Protein AF-A0AAV0XZD3-F1 (afdb_monomer)

Organism: NCBI:txid13131

Radius of gyration: 31.17 Å; Cα contacts (8 Å, |Δi|>4): 255; chains: 1; bounding box: 62×49×81 Å

pLDDT: mean 83.12, std 8.99, range [52.31, 92.94]

Nearest PDB structures (foldseek):
  7w65-assembly1_D  TM=3.879E-01  e=2.772E+00  Vibrio cholerae
  7b1h-assembly2_E  TM=2.465E-01  e=2.044E+00  Homo sapiens
  6nt5-assembly1_B  TM=2.637E-01  e=9.384E+00  Homo sapiens
  7b1j-assembly1_B  TM=2.144E-01  e=9.384E+00  Homo sapiens

Foldseek 3Di:
DVVVCVVPVVDHAAAPVNQVVLQVLQVVLVVDPDDHDPVNVVSVQFWDWDADPHDIWIWGDDDPPAPATATRDHPVCLLVVLVVLCVVVVNDDLVSSCVVNVRYYPDDSVSNVVSSVPDPVNCLFPPWDFDFDLVETEPDTDTPVVDDDDPDDPDDPVSTDHPDYDHPQVVCCVPPVGPPDDEFQDPDAPPDCVTVCVVVVHAHDCRRDVDDDYPRD

Secondary structure (DSSP, 8-state):
-HHHHHS-TT-PPPPHHHHHHHHHHHHHHHH--SPPPHHHHHHHHHEEEEEETTEEEEEEPPPTT-----BPPPHHHHHHHHHHHHHHTTS--HHHHHHHHTTTB---HHHHHHHHTT-HHHHTT--EEPPEETTEEESS-EEGGG----SS----GGGS--S-EE-HHHHHHHHH-TTS------SS---STTSHHHHTT----TTT-SSS--S--

Mean predicted aligned error: 16.19 Å

Structure (mmCIF, N/CA/C/O backbone):
data_AF-A0AAV0XZD3-F1
#
_entry.id   AF-A0AAV0XZD3-F1
#
loop_
_atom_site.group_PDB
_atom_site.id
_atom_site.type_symbol
_atom_site.label_atom_id
_atom_site.label_alt_id
_atom_site.label_comp_id
_atom_site.label_asym_id
_atom_site.label_entity_id
_atom_site.label_seq_id
_atom_site.pdbx_PDB_ins_code
_atom_site.Cartn_x
_atom_site.Cartn_y
_atom_site.Cartn_z
_atom_site.occupancy
_atom_site.B_iso_or_equiv
_atom_site.auth_seq_id
_atom_site.auth_comp_id
_atom_site.auth_asym_id
_atom_site.auth_atom_id
_atom_site.pdbx_PDB_model_num
ATOM 1 N N . MET A 1 1 ? 4.950 -10.401 9.185 1.00 59.09 1 MET A N 1
ATOM 2 C CA . MET A 1 1 ? 4.703 -9.017 9.671 1.00 59.09 1 MET A CA 1
ATOM 3 C C . MET A 1 1 ? 5.351 -8.754 11.025 1.00 59.09 1 MET A C 1
ATOM 5 O O . MET A 1 1 ? 5.498 -7.599 11.414 1.00 59.09 1 MET A O 1
ATOM 9 N N . ASP A 1 2 ? 5.803 -9.810 11.696 1.00 58.97 2 ASP A N 1
ATOM 10 C CA . ASP A 1 2 ? 6.302 -9.804 13.071 1.00 58.97 2 ASP A CA 1
ATOM 11 C C . ASP A 1 2 ? 7.544 -8.927 13.251 1.00 58.97 2 ASP A C 1
ATOM 13 O O . ASP A 1 2 ? 7.636 -8.205 14.238 1.00 58.97 2 ASP A O 1
ATOM 17 N N . ARG A 1 3 ? 8.440 -8.874 12.249 1.00 60.03 3 ARG A N 1
ATOM 18 C CA . ARG A 1 3 ? 9.642 -8.014 12.271 1.00 60.03 3 ARG A CA 1
ATOM 19 C C . ARG A 1 3 ? 9.330 -6.540 12.565 1.00 60.03 3 ARG A C 1
ATOM 21 O O . ARG A 1 3 ? 10.017 -5.932 13.371 1.00 60.03 3 ARG A O 1
ATOM 28 N N . TYR A 1 4 ? 8.259 -5.975 11.998 1.00 61.22 4 TYR A N 1
ATOM 29 C CA . TYR A 1 4 ? 7.905 -4.568 12.238 1.00 61.22 4 TYR A CA 1
ATOM 30 C C . TYR A 1 4 ? 7.527 -4.282 13.701 1.00 61.22 4 TYR A C 1
ATOM 32 O O . TYR A 1 4 ? 7.851 -3.223 14.241 1.00 61.22 4 TYR A O 1
ATOM 40 N N . TYR A 1 5 ? 6.821 -5.214 14.339 1.00 61.69 5 TYR A N 1
ATOM 41 C CA . TYR A 1 5 ? 6.325 -5.046 15.703 1.00 61.69 5 TYR A CA 1
ATOM 42 C C . TYR A 1 5 ? 7.359 -5.431 16.769 1.00 61.69 5 TYR A C 1
ATOM 44 O O . TYR A 1 5 ? 7.248 -4.967 17.905 1.00 61.69 5 TYR A O 1
ATOM 52 N N . LEU A 1 6 ? 8.381 -6.209 16.396 1.00 59.44 6 LEU A N 1
ATOM 53 C CA . LEU A 1 6 ? 9.548 -6.506 17.231 1.00 59.44 6 LEU A CA 1
ATOM 54 C C . LEU A 1 6 ? 10.464 -5.279 17.392 1.00 59.44 6 LEU A C 1
ATOM 56 O O . LEU A 1 6 ? 10.920 -5.004 18.499 1.00 59.44 6 LEU A O 1
ATOM 60 N N . ASP A 1 7 ? 10.633 -4.471 16.340 1.00 56.75 7 ASP A N 1
ATOM 61 C CA . ASP A 1 7 ? 11.542 -3.311 16.345 1.00 56.75 7 ASP A CA 1
ATOM 62 C C . ASP A 1 7 ? 10.981 -2.061 17.065 1.00 56.75 7 ASP A C 1
ATOM 64 O O . ASP A 1 7 ? 11.687 -1.065 17.244 1.00 56.75 7 ASP A O 1
ATOM 68 N N . LYS A 1 8 ? 9.700 -2.058 17.479 1.00 58.19 8 LYS A N 1
ATOM 69 C CA . LYS A 1 8 ? 9.049 -0.915 18.163 1.00 58.19 8 LYS A CA 1
ATOM 70 C C . LYS A 1 8 ? 8.196 -1.355 19.364 1.00 58.19 8 LYS A C 1
ATOM 72 O O . LYS A 1 8 ? 6.967 -1.411 19.246 1.00 58.19 8 LYS A O 1
ATOM 77 N N . PRO A 1 9 ? 8.789 -1.548 20.559 1.00 52.31 9 PRO A N 1
ATOM 78 C CA . PRO A 1 9 ? 8.099 -2.125 21.722 1.00 52.31 9 PRO A CA 1
ATOM 79 C C . PRO A 1 9 ? 6.885 -1.315 22.219 1.00 52.31 9 PRO A C 1
ATOM 81 O O . PRO A 1 9 ? 5.984 -1.873 22.843 1.00 52.31 9 PRO A O 1
ATOM 84 N N . GLY A 1 10 ? 6.810 -0.015 21.903 1.00 56.72 10 GLY A N 1
ATOM 85 C CA . GLY A 1 10 ? 5.699 0.868 22.286 1.00 56.72 10 GLY A CA 1
ATOM 86 C C . GLY A 1 10 ? 4.476 0.860 21.355 1.00 56.72 10 GLY A C 1
ATOM 87 O O . GLY A 1 10 ? 3.471 1.493 21.677 1.00 56.72 10 GLY A O 1
ATOM 88 N N . LYS A 1 11 ? 4.528 0.185 20.197 1.00 60.38 11 LYS A N 1
ATOM 89 C CA . LYS A 1 11 ? 3.430 0.156 19.209 1.00 60.38 11 LYS A CA 1
ATOM 90 C C . LYS A 1 11 ? 3.076 -1.279 18.829 1.00 60.38 11 LYS A C 1
ATOM 92 O O . LYS A 1 11 ? 3.113 -1.633 17.657 1.00 60.38 11 LYS A O 1
ATOM 97 N N . LYS A 1 12 ? 2.743 -2.101 19.826 1.00 66.88 12 LYS A N 1
ATOM 98 C CA . LYS A 1 12 ? 2.244 -3.463 19.592 1.00 66.88 12 LYS A CA 1
ATOM 99 C C . LYS A 1 12 ? 0.928 -3.420 18.796 1.00 66.88 12 LYS A C 1
ATOM 101 O O . LYS A 1 12 ? 0.122 -2.514 19.036 1.00 66.88 12 LYS A O 1
ATOM 106 N N . PRO A 1 13 ? 0.703 -4.364 17.867 1.00 74.12 13 PRO A N 1
ATOM 107 C CA . PRO A 1 13 ? -0.563 -4.452 17.162 1.00 74.12 13 PRO A CA 1
ATOM 108 C C . PRO A 1 13 ? -1.679 -4.813 18.142 1.00 74.12 13 PRO A C 1
ATOM 110 O O . PRO A 1 13 ? -1.437 -5.358 19.223 1.00 74.12 13 PRO A O 1
ATOM 113 N N . TYR A 1 14 ? -2.912 -4.497 17.766 1.00 82.38 14 TYR A N 1
ATOM 114 C CA . TYR A 1 14 ? -4.072 -4.928 18.530 1.00 82.38 14 TYR A CA 1
ATOM 115 C C . TYR A 1 14 ? -4.350 -6.397 18.205 1.00 82.38 14 TYR A C 1
ATOM 117 O O . TYR A 1 14 ? -4.591 -6.735 17.051 1.00 82.38 14 TYR A O 1
ATOM 125 N N . MET A 1 15 ? -4.287 -7.266 19.211 1.00 86.81 15 MET A N 1
ATOM 126 C CA . MET A 1 15 ? -4.796 -8.641 19.108 1.00 86.81 15 MET A CA 1
ATOM 127 C C . MET A 1 15 ? -6.324 -8.620 19.147 1.00 86.81 15 MET A C 1
ATOM 129 O O . MET A 1 15 ? -6.885 -7.672 19.709 1.00 86.81 15 MET A O 1
ATOM 133 N N . ALA A 1 16 ? -6.990 -9.634 18.588 1.00 87.00 16 ALA A N 1
ATOM 134 C CA . ALA A 1 16 ? -8.454 -9.701 18.573 1.00 87.00 16 ALA A CA 1
ATOM 135 C C . ALA A 1 16 ? -9.045 -9.576 19.992 1.00 87.00 16 ALA A C 1
ATOM 137 O O . ALA A 1 16 ? -9.834 -8.667 20.250 1.00 87.00 16 ALA A O 1
ATOM 138 N N . GLU A 1 17 ? -8.522 -10.351 20.944 1.00 87.50 17 GLU A N 1
ATOM 139 C CA . GLU A 1 17 ? -8.914 -10.312 22.363 1.00 87.50 17 GLU A CA 1
ATOM 140 C C . GLU A 1 17 ? -8.799 -8.907 22.978 1.00 87.50 17 GLU A C 1
ATOM 142 O O . GLU A 1 17 ? -9.650 -8.454 23.742 1.00 87.50 17 GLU A O 1
ATOM 147 N N . LYS A 1 18 ? -7.746 -8.165 22.613 1.00 88.19 18 LYS A N 1
ATOM 148 C CA . LYS A 1 18 ? -7.523 -6.803 23.111 1.00 88.19 18 LYS A CA 1
ATOM 149 C C . LYS A 1 18 ? -8.493 -5.799 22.493 1.00 88.19 18 LYS A C 1
ATOM 151 O O . LYS A 1 18 ? -8.814 -4.794 23.122 1.00 88.19 18 LYS A O 1
ATOM 156 N N . ILE A 1 19 ? -8.923 -6.017 21.253 1.00 88.88 19 ILE A N 1
ATOM 157 C CA . ILE A 1 19 ? -9.967 -5.193 20.636 1.00 88.88 19 ILE A CA 1
ATOM 158 C C . ILE A 1 19 ? -11.288 -5.430 21.367 1.00 88.88 19 ILE A C 1
ATOM 160 O O . ILE A 1 19 ? -11.949 -4.463 21.743 1.00 88.88 19 ILE A O 1
ATOM 164 N N . GLU A 1 20 ? -11.633 -6.689 21.621 1.00 89.75 20 GLU A N 1
ATOM 165 C CA . GLU A 1 20 ? -12.849 -7.067 22.343 1.00 89.75 20 GLU A CA 1
ATOM 166 C C . GLU A 1 20 ? -12.868 -6.507 23.765 1.00 89.75 20 GLU A C 1
ATOM 168 O O . GLU A 1 20 ? -13.857 -5.887 24.161 1.00 89.75 20 GLU A O 1
ATOM 173 N N . SER A 1 21 ? -11.753 -6.606 24.496 1.00 89.75 21 SER A N 1
ATOM 174 C CA . SER A 1 21 ? -11.650 -6.046 25.847 1.00 89.75 21 SER A CA 1
ATOM 175 C C . SER A 1 21 ? -11.899 -4.534 25.852 1.00 89.75 21 SER A C 1
ATOM 177 O O . SER A 1 21 ? -12.629 -4.025 26.698 1.00 89.75 21 SER A O 1
ATOM 179 N N . ILE A 1 22 ? -11.353 -3.805 24.872 1.00 88.81 22 ILE A N 1
ATOM 180 C CA . ILE A 1 22 ? -11.573 -2.359 24.738 1.00 88.81 22 ILE A CA 1
ATOM 181 C C . ILE A 1 22 ? -13.038 -2.059 24.390 1.00 88.81 22 ILE A C 1
ATOM 183 O O . ILE A 1 22 ? -13.594 -1.087 24.899 1.00 88.81 22 ILE A O 1
ATOM 187 N N . ILE A 1 23 ? -13.684 -2.869 23.546 1.00 90.75 23 ILE A N 1
ATOM 188 C CA . ILE A 1 23 ? -15.109 -2.707 23.217 1.00 90.75 23 ILE A CA 1
ATOM 189 C C . ILE A 1 23 ? -15.973 -2.880 24.474 1.00 90.75 23 ILE A C 1
ATOM 191 O O . ILE A 1 23 ? -16.908 -2.100 24.679 1.00 90.75 23 ILE A O 1
ATOM 195 N N . VAL A 1 24 ? -15.665 -3.868 25.317 1.00 90.75 24 VAL A N 1
ATOM 196 C CA . VAL A 1 24 ? -16.346 -4.077 26.605 1.00 90.75 24 VAL A CA 1
ATOM 197 C C . VAL A 1 24 ? -16.122 -2.874 27.524 1.00 90.75 24 VAL A C 1
ATOM 199 O O . VAL A 1 24 ? -17.107 -2.270 27.948 1.00 90.75 24 VAL A O 1
ATOM 202 N N . GLU A 1 25 ? -14.868 -2.441 27.713 1.00 90.56 25 GLU A N 1
ATOM 203 C CA . GLU A 1 25 ? -14.519 -1.253 28.515 1.00 90.56 25 GLU A CA 1
ATOM 204 C C . GLU A 1 25 ? -15.291 0.000 28.049 1.00 90.56 25 GLU A C 1
ATOM 206 O O . GLU A 1 25 ? -15.788 0.769 28.871 1.00 90.56 25 GLU A O 1
ATOM 211 N N . ILE A 1 26 ? -15.446 0.211 26.734 1.00 90.44 26 ILE A N 1
ATOM 212 C CA . ILE A 1 26 ? -16.218 1.344 26.193 1.00 90.44 26 ILE A CA 1
ATOM 213 C C . ILE A 1 26 ? -17.704 1.228 26.540 1.00 90.44 26 ILE A C 1
ATOM 215 O O . ILE A 1 26 ? -18.316 2.225 26.928 1.00 90.44 26 ILE A O 1
ATOM 219 N N . ASN A 1 27 ? -18.301 0.047 26.379 1.00 89.88 27 ASN A N 1
ATOM 220 C CA . ASN A 1 27 ? -19.725 -0.154 26.655 1.00 89.88 27 ASN A CA 1
ATOM 221 C C . ASN A 1 27 ? -20.035 -0.001 28.152 1.00 89.88 27 ASN A C 1
ATOM 223 O O . ASN A 1 27 ? -21.029 0.636 28.509 1.00 89.88 27 ASN A O 1
ATOM 227 N N . GLU A 1 28 ? -19.158 -0.502 29.022 1.00 89.19 28 GLU A N 1
ATOM 228 C CA . GLU A 1 28 ? -19.236 -0.290 30.469 1.00 89.19 28 GLU A CA 1
ATOM 229 C C . GLU A 1 28 ? -19.101 1.198 30.812 1.00 89.19 28 GLU A C 1
ATOM 231 O O . GLU A 1 28 ? -19.978 1.766 31.460 1.00 89.19 28 GLU A O 1
ATOM 236 N N . ALA A 1 29 ? -18.075 1.877 30.289 1.00 87.88 29 ALA A N 1
ATOM 237 C CA . ALA A 1 29 ? -17.840 3.302 30.531 1.00 87.88 29 ALA A CA 1
ATOM 238 C C . ALA A 1 29 ? -18.963 4.219 30.005 1.00 87.88 29 ALA A C 1
ATOM 240 O O . ALA A 1 29 ? -19.148 5.332 30.517 1.00 87.88 29 ALA A O 1
ATOM 241 N N . LYS A 1 30 ? -19.706 3.780 28.981 1.00 87.31 30 LYS A N 1
ATOM 242 C CA . LYS A 1 30 ? -20.930 4.443 28.502 1.00 87.31 30 LYS A CA 1
ATOM 243 C C . LYS A 1 30 ? -22.131 4.191 29.423 1.00 87.31 30 LYS A C 1
ATOM 245 O O . LYS A 1 30 ? -22.981 5.068 29.528 1.00 87.31 30 LYS A O 1
ATOM 250 N N . SER A 1 31 ? -22.182 3.039 30.092 1.00 85.38 31 SER A N 1
ATOM 251 C CA . SER A 1 31 ? -23.292 2.625 30.965 1.00 85.38 31 SER A CA 1
ATOM 252 C C . SER A 1 31 ? -23.147 3.110 32.415 1.00 85.38 31 SER A C 1
ATOM 254 O O . SER A 1 31 ? -24.142 3.211 33.135 1.00 85.38 31 SER A O 1
ATOM 256 N N . THR A 1 32 ? -21.929 3.432 32.861 1.00 84.81 32 THR A N 1
ATOM 257 C CA . THR A 1 32 ? -21.654 3.906 34.226 1.00 84.81 32 THR A CA 1
ATOM 258 C C . THR A 1 32 ? -22.338 5.246 34.513 1.00 84.81 32 THR A C 1
ATOM 260 O O . THR A 1 32 ? -21.992 6.271 33.926 1.00 84.81 32 THR A O 1
ATOM 263 N N . LYS A 1 33 ? -23.270 5.242 35.477 1.00 74.88 33 LYS A N 1
ATOM 264 C CA . LYS A 1 33 ? -23.966 6.441 35.989 1.00 74.88 33 LYS A CA 1
ATOM 265 C C . LYS A 1 33 ? -23.196 7.185 37.097 1.00 74.88 33 LYS A C 1
ATOM 267 O O . LYS A 1 33 ? -23.581 8.288 37.462 1.00 74.88 33 LYS A O 1
ATOM 272 N N . GLY A 1 34 ? -22.136 6.578 37.640 1.00 75.12 34 GLY A N 1
ATOM 273 C CA . GLY A 1 34 ? -21.277 7.148 38.687 1.00 75.12 34 GLY A CA 1
ATOM 274 C C . GLY A 1 34 ? -19.989 7.795 38.161 1.00 75.12 34 GLY A C 1
ATOM 275 O O . GLY A 1 34 ? -19.825 8.021 36.961 1.00 75.12 34 GLY A O 1
ATOM 276 N N . ALA A 1 35 ? -19.043 8.073 39.064 1.00 79.69 35 ALA A N 1
ATOM 277 C CA . ALA A 1 35 ? -17.738 8.623 38.701 1.00 79.69 35 ALA A CA 1
ATOM 278 C C . ALA A 1 35 ? -16.945 7.640 37.819 1.00 79.69 35 ALA A C 1
ATOM 280 O O . ALA A 1 35 ? -16.693 6.497 38.201 1.00 79.69 35 ALA A O 1
ATOM 281 N N . LYS A 1 36 ? -16.542 8.097 36.631 1.00 84.38 36 LYS A N 1
ATOM 282 C CA . LYS A 1 36 ? -15.760 7.301 35.676 1.00 84.38 36 LYS A CA 1
ATOM 283 C C . LYS A 1 36 ? -14.310 7.157 36.130 1.00 84.38 36 LYS A C 1
ATOM 285 O O . LYS A 1 36 ? -13.742 8.078 36.725 1.00 84.38 36 LYS A O 1
ATOM 290 N N . LYS A 1 37 ? -13.674 6.029 35.802 1.00 85.81 37 LYS A N 1
ATOM 291 C CA . LYS A 1 37 ? -12.245 5.822 36.071 1.00 85.81 37 LYS A CA 1
ATOM 292 C C . LYS A 1 37 ? -11.419 6.739 35.168 1.00 85.81 37 LYS A C 1
ATOM 294 O O . LYS A 1 37 ? -11.812 7.054 34.047 1.00 85.81 37 LYS A O 1
ATOM 299 N N . ARG A 1 38 ? -10.207 7.106 35.601 1.00 85.00 38 ARG A N 1
ATOM 300 C CA . ARG A 1 38 ? -9.271 7.928 34.800 1.00 85.00 38 ARG A CA 1
ATOM 301 C C . ARG A 1 38 ? -9.048 7.365 33.384 1.00 85.00 38 ARG A C 1
ATOM 303 O O . ARG A 1 38 ? -8.943 8.124 32.426 1.00 85.00 38 ARG A O 1
ATOM 310 N N . ARG A 1 39 ? -8.986 6.034 33.255 1.00 86.00 39 ARG A N 1
ATOM 311 C CA . ARG A 1 39 ? -8.808 5.316 31.981 1.00 86.00 39 ARG A CA 1
ATOM 312 C C . ARG A 1 39 ? -10.013 5.458 31.046 1.00 86.00 39 ARG A C 1
ATOM 314 O O . ARG A 1 39 ? -9.816 5.600 29.842 1.00 86.00 39 ARG A O 1
ATOM 321 N N . ASP A 1 40 ? -11.222 5.499 31.593 1.00 87.06 40 ASP A N 1
ATOM 322 C CA . ASP A 1 40 ? -12.463 5.603 30.822 1.00 87.06 40 ASP A CA 1
ATOM 323 C C . ASP A 1 40 ? -12.507 6.919 30.042 1.00 87.06 40 ASP A C 1
ATOM 325 O O . ASP A 1 40 ? -12.868 6.933 28.867 1.00 87.06 40 ASP A O 1
ATOM 329 N N . TYR A 1 41 ? -12.049 8.019 30.652 1.00 86.06 41 TYR A N 1
ATOM 330 C CA . TYR A 1 41 ? -11.931 9.310 29.968 1.00 86.06 41 TYR A CA 1
ATOM 331 C C . TYR A 1 41 ? -11.008 9.232 28.747 1.00 86.06 41 TYR A C 1
ATOM 333 O O . TYR A 1 41 ? -11.375 9.699 27.670 1.00 86.06 41 TYR A O 1
ATOM 341 N N . TYR A 1 42 ? -9.840 8.593 28.882 1.00 88.19 42 TYR A N 1
ATOM 342 C CA . TYR A 1 42 ? -8.901 8.420 27.768 1.00 88.19 42 TYR A CA 1
ATOM 343 C C . TYR A 1 42 ? -9.506 7.587 26.631 1.00 88.19 42 TYR A C 1
ATOM 345 O O . TYR A 1 42 ? -9.405 7.958 25.458 1.00 88.19 42 TYR A O 1
ATOM 353 N N . ILE A 1 43 ? -10.141 6.463 26.967 1.00 88.38 43 ILE A N 1
ATOM 354 C CA . ILE A 1 43 ? -10.701 5.540 25.976 1.00 88.38 43 ILE A CA 1
ATOM 355 C C . ILE A 1 43 ? -11.881 6.188 25.241 1.00 88.38 43 ILE A C 1
ATOM 357 O O . ILE A 1 43 ? -11.891 6.175 24.011 1.00 88.38 43 ILE A O 1
ATOM 361 N N . LEU A 1 44 ? -12.809 6.828 25.962 1.00 87.31 44 LEU A N 1
ATOM 362 C CA . LEU A 1 44 ? -13.974 7.518 25.386 1.00 87.31 44 LEU A CA 1
ATOM 363 C C . LEU A 1 44 ? -13.608 8.759 24.559 1.00 87.31 44 LEU A C 1
ATOM 365 O O . LEU A 1 44 ? -14.407 9.220 23.736 1.00 87.31 44 LEU A O 1
ATOM 369 N N . GLN A 1 45 ? -12.430 9.342 24.787 1.00 87.62 45 GLN A N 1
ATOM 370 C CA . GLN A 1 45 ? -11.909 10.430 23.963 1.00 87.62 45 GLN A CA 1
ATOM 371 C C . GLN A 1 45 ? -11.290 9.907 22.660 1.00 87.62 45 GLN A C 1
ATOM 373 O O . GLN A 1 45 ? -11.380 10.576 21.630 1.00 87.62 45 GLN A O 1
ATOM 378 N N . LYS A 1 46 ? -10.657 8.728 22.688 1.00 87.69 46 LYS A N 1
ATOM 379 C CA . LYS A 1 46 ? -9.839 8.217 21.578 1.00 87.69 46 LYS A CA 1
ATOM 380 C C . LYS A 1 46 ? -10.570 7.250 20.643 1.00 87.69 46 LYS A C 1
ATOM 382 O O . LYS A 1 46 ? -10.271 7.234 19.443 1.00 87.69 46 LYS A O 1
ATOM 387 N N . TYR A 1 47 ? -11.482 6.442 21.169 1.00 91.81 47 TYR A N 1
ATOM 388 C CA . TYR A 1 47 ? -12.156 5.378 20.428 1.00 91.81 47 TYR A CA 1
ATOM 389 C C . TYR A 1 47 ? -13.671 5.479 20.540 1.00 91.81 47 TYR A C 1
ATOM 391 O O . TYR A 1 47 ? -14.209 6.146 21.424 1.00 91.81 47 TYR A O 1
ATOM 399 N N . ASP A 1 48 ? -14.339 4.774 19.638 1.00 90.62 48 ASP A N 1
ATOM 400 C CA . ASP A 1 48 ? -15.768 4.522 19.680 1.00 90.62 48 ASP A CA 1
ATOM 401 C C . ASP A 1 48 ? -16.062 3.101 19.175 1.00 90.62 48 ASP A C 1
ATOM 403 O O . ASP A 1 48 ? -15.188 2.430 18.615 1.00 90.62 48 ASP A O 1
ATOM 407 N N . VAL A 1 49 ? -17.287 2.633 19.392 1.00 91.38 49 VAL A N 1
ATOM 408 C CA . VAL A 1 49 ? -17.753 1.315 18.948 1.00 91.38 49 VAL A CA 1
ATOM 409 C C . VAL A 1 49 ? -18.840 1.512 17.907 1.00 91.38 49 VAL A C 1
ATOM 411 O O . VAL A 1 49 ? -19.867 2.128 18.188 1.00 91.38 49 VAL A O 1
ATOM 414 N N . LEU A 1 50 ? -18.620 0.954 16.719 1.00 90.69 50 LEU A N 1
ATOM 415 C CA . LEU A 1 50 ? -19.613 0.894 15.656 1.00 90.69 50 LEU A CA 1
ATOM 416 C C . LEU A 1 50 ? -20.217 -0.508 15.615 1.00 90.69 50 LEU A C 1
ATOM 418 O O . LEU A 1 50 ? -19.489 -1.494 15.533 1.00 90.69 50 LEU A O 1
ATOM 422 N N . THR A 1 51 ? -21.542 -0.594 15.643 1.00 89.12 51 THR A N 1
ATOM 423 C CA . THR A 1 51 ? -22.256 -1.864 15.471 1.00 89.12 51 THR A CA 1
ATOM 424 C C . THR A 1 51 ? -22.823 -1.895 14.061 1.00 89.12 51 THR A C 1
ATOM 426 O O . THR A 1 51 ? -23.578 -0.998 13.690 1.00 89.12 51 THR A O 1
ATOM 429 N N . VAL A 1 52 ? -22.427 -2.889 13.267 1.00 87.50 52 VAL A N 1
ATOM 430 C CA . VAL A 1 52 ? -22.966 -3.111 11.919 1.00 87.50 52 VAL A CA 1
ATOM 431 C C . VAL A 1 52 ? -23.564 -4.507 11.885 1.00 87.50 52 VAL A C 1
ATOM 433 O O . VAL A 1 52 ? -22.859 -5.486 12.134 1.00 87.50 52 VAL A O 1
ATOM 436 N N . ALA A 1 53 ? -24.866 -4.576 11.596 1.00 84.12 53 ALA A N 1
ATOM 437 C CA . ALA A 1 53 ? -25.697 -5.751 11.842 1.00 84.12 53 ALA A CA 1
ATOM 438 C C . ALA A 1 53 ? -25.572 -6.200 13.311 1.00 84.12 53 ALA A C 1
ATOM 440 O O . ALA A 1 53 ? -26.075 -5.517 14.198 1.00 84.12 53 ALA A O 1
ATOM 441 N N . GLU A 1 54 ? -24.834 -7.276 13.574 1.00 86.12 54 GLU A N 1
ATOM 442 C CA . GLU A 1 54 ? -24.626 -7.842 14.915 1.00 86.12 54 GLU A CA 1
ATOM 443 C C . GLU A 1 54 ? -23.153 -7.826 15.346 1.00 86.12 54 GLU A C 1
ATOM 445 O O . GLU A 1 54 ? -22.816 -8.172 16.480 1.00 86.12 54 GLU A O 1
ATOM 450 N N . LYS A 1 55 ? -22.249 -7.392 14.458 1.00 86.69 55 LYS A N 1
ATOM 451 C CA . LYS A 1 55 ? -20.812 -7.374 14.730 1.00 86.69 55 LYS A CA 1
ATOM 452 C C . LYS A 1 55 ? -20.379 -5.994 15.214 1.00 86.69 55 LYS A C 1
ATOM 454 O O . LYS A 1 55 ? -20.687 -4.965 14.606 1.00 86.69 55 LYS A O 1
ATOM 459 N N . LYS A 1 56 ? -19.645 -5.978 16.328 1.00 90.12 56 LYS A N 1
ATOM 460 C CA . LYS A 1 56 ? -19.077 -4.764 16.923 1.00 90.12 56 LYS A CA 1
ATOM 461 C C . LYS A 1 56 ? -17.671 -4.532 16.386 1.00 90.12 56 LYS A C 1
ATOM 463 O O . LYS A 1 56 ? -16.843 -5.439 16.376 1.00 90.12 56 LYS A O 1
ATOM 468 N N . TYR A 1 57 ? -17.398 -3.299 15.987 1.00 90.50 57 TYR A N 1
ATOM 469 C CA . TYR A 1 57 ? -16.108 -2.863 15.478 1.00 90.50 57 TYR A CA 1
ATOM 470 C C . TYR A 1 57 ? -15.574 -1.710 16.316 1.00 90.50 57 TYR A C 1
ATOM 472 O O . TYR A 1 57 ? -16.290 -0.750 16.605 1.00 90.50 57 TYR A O 1
ATOM 480 N N . LEU A 1 58 ? -14.292 -1.781 16.665 1.00 92.06 58 LEU A N 1
ATOM 481 C CA . LEU A 1 58 ? -13.592 -0.683 17.313 1.00 92.06 58 LEU A CA 1
ATOM 482 C C . LEU A 1 58 ? -13.113 0.316 16.255 1.00 92.06 58 LEU A C 1
ATOM 484 O O . LEU A 1 58 ? -12.401 -0.046 15.313 1.00 92.06 58 LEU A O 1
ATOM 488 N N . ILE A 1 59 ? -13.484 1.580 16.424 1.00 92.06 59 ILE A N 1
ATOM 489 C CA . ILE A 1 59 ? -13.117 2.667 15.517 1.00 92.06 59 ILE A CA 1
ATOM 490 C C . ILE A 1 59 ? -12.427 3.793 16.287 1.00 92.06 59 ILE A C 1
ATOM 492 O O . ILE A 1 59 ? -12.596 3.944 17.500 1.00 92.06 59 ILE A O 1
ATOM 496 N N . HIS A 1 60 ? -11.643 4.616 15.594 1.00 88.25 60 HIS A N 1
ATOM 497 C CA . HIS A 1 60 ? -11.247 5.900 16.168 1.00 88.25 60 HIS A CA 1
ATOM 498 C C . HIS A 1 60 ? -12.450 6.837 16.239 1.00 88.25 60 HIS A C 1
ATOM 500 O O . HIS A 1 60 ? -13.261 6.885 15.313 1.00 88.25 60 HIS A O 1
ATOM 506 N N . LYS A 1 61 ? -12.538 7.607 17.327 1.00 86.31 61 LYS A N 1
ATOM 507 C CA . LYS A 1 61 ? -13.596 8.604 17.480 1.00 86.31 61 LYS A CA 1
ATOM 508 C C . LYS A 1 61 ? -13.516 9.618 16.336 1.00 86.31 61 LYS A C 1
ATOM 510 O O . LYS A 1 61 ? -12.430 10.127 16.038 1.00 86.31 61 LYS A O 1
ATOM 515 N N . LYS A 1 62 ? -14.654 9.886 15.690 1.00 80.19 62 LYS A N 1
ATOM 516 C CA . LYS A 1 62 ? -14.748 10.858 14.594 1.00 80.19 62 LYS A CA 1
ATOM 517 C C . LYS A 1 62 ? -14.287 12.235 15.079 1.00 80.19 62 LYS A C 1
ATOM 519 O O . LYS A 1 62 ? -14.644 12.660 16.177 1.00 80.19 62 LYS A O 1
ATOM 524 N N . LYS A 1 63 ? -13.490 12.913 14.256 1.00 74.75 63 LYS A N 1
ATOM 525 C CA . LYS A 1 63 ? -13.251 14.357 14.371 1.00 74.75 63 LYS A CA 1
ATOM 526 C C . LYS A 1 63 ? -14.188 15.035 13.379 1.00 74.75 63 LYS A C 1
ATOM 528 O O . LYS A 1 63 ? -14.369 14.484 12.298 1.00 74.75 63 LYS A O 1
ATOM 533 N N . GLU A 1 64 ? -14.759 16.180 13.741 1.00 64.19 64 GLU A N 1
ATOM 534 C CA . GLU A 1 64 ? -15.784 16.878 12.943 1.00 64.19 64 GLU A CA 1
ATOM 535 C C . GLU A 1 64 ? -15.358 17.119 11.482 1.00 64.19 64 GLU A C 1
ATOM 537 O O . GLU A 1 64 ? -16.192 17.054 10.590 1.00 64.19 64 GLU A O 1
ATOM 542 N N . ASP A 1 65 ? -14.055 17.250 11.217 1.00 67.56 65 ASP A N 1
ATOM 543 C CA . ASP A 1 65 ? -13.508 17.505 9.876 1.00 67.56 65 ASP A CA 1
ATOM 544 C C . ASP A 1 65 ? -13.341 16.268 8.970 1.00 67.56 65 ASP A C 1
ATOM 546 O O . ASP A 1 65 ? -12.885 16.398 7.832 1.00 67.56 65 ASP A O 1
ATOM 550 N N . LYS A 1 66 ? -13.597 15.044 9.455 1.00 68.94 66 LYS A N 1
ATOM 551 C CA . LYS A 1 66 ? -13.369 13.812 8.675 1.00 68.94 66 LYS A CA 1
ATOM 552 C C . LYS A 1 66 ? -14.603 12.924 8.638 1.00 68.94 66 LYS A C 1
ATOM 554 O O . LYS A 1 66 ? -14.975 12.327 9.646 1.00 68.94 66 LYS A O 1
ATOM 559 N N . GLU A 1 67 ? -15.159 12.762 7.441 1.00 74.25 67 GLU A N 1
ATOM 560 C CA . GLU A 1 67 ? -16.265 11.834 7.175 1.00 74.25 67 GLU A CA 1
ATOM 561 C C . GLU A 1 67 ? -15.830 10.357 7.267 1.00 74.25 67 GLU A C 1
ATOM 563 O O . GLU A 1 67 ? -16.624 9.494 7.648 1.00 74.25 67 GLU A O 1
ATOM 568 N N . ASP A 1 68 ? -14.554 10.073 6.982 1.00 80.44 68 ASP A N 1
ATOM 569 C CA . ASP A 1 68 ? -13.994 8.720 6.923 1.00 80.44 68 ASP A CA 1
ATOM 570 C C . ASP A 1 68 ? -13.973 8.013 8.294 1.00 80.44 68 ASP A C 1
ATOM 572 O O . ASP A 1 68 ? -13.390 8.490 9.277 1.00 80.44 68 ASP A O 1
ATOM 576 N N . ILE A 1 69 ? -14.563 6.813 8.348 1.00 84.69 69 ILE A N 1
ATOM 577 C CA . ILE A 1 69 ? -14.555 5.946 9.533 1.00 84.69 69 ILE A CA 1
ATOM 578 C C . ILE A 1 69 ? -13.290 5.087 9.528 1.00 84.69 69 ILE A C 1
ATOM 580 O O . ILE A 1 69 ? -13.115 4.206 8.688 1.00 84.69 69 ILE A O 1
ATOM 584 N N . MET A 1 70 ? -12.437 5.305 10.528 1.00 87.38 70 MET A N 1
ATOM 585 C CA . MET A 1 70 ? -11.172 4.589 10.681 1.00 87.38 70 MET A CA 1
ATOM 586 C C . MET A 1 70 ? -11.330 3.368 11.590 1.00 87.38 70 MET A C 1
ATOM 588 O O . MET A 1 70 ? -11.266 3.484 12.818 1.00 87.38 70 MET A O 1
ATOM 592 N N . TYR A 1 71 ? -11.488 2.196 10.978 1.00 90.12 71 TYR A N 1
ATOM 593 C CA . TYR A 1 71 ? -11.553 0.901 11.650 1.00 90.12 71 TYR A CA 1
ATOM 594 C C . TYR A 1 71 ? -10.180 0.466 12.174 1.00 90.12 71 TYR A C 1
ATOM 596 O O . TYR A 1 71 ? -9.156 0.582 11.487 1.00 90.12 71 TYR A O 1
ATOM 604 N N . ILE A 1 72 ? -10.162 -0.068 13.395 1.00 88.88 72 ILE A N 1
ATOM 605 C CA . ILE A 1 72 ? -8.994 -0.737 13.968 1.00 88.88 72 ILE A CA 1
ATOM 606 C C . ILE A 1 72 ? -9.055 -2.207 13.565 1.00 88.88 72 ILE A C 1
ATOM 608 O O . ILE A 1 72 ? -10.070 -2.870 13.755 1.00 88.88 72 ILE A O 1
ATOM 612 N N . VAL A 1 73 ? -7.966 -2.695 12.976 1.00 88.44 73 VAL A N 1
ATOM 613 C CA . VAL A 1 73 ? -7.851 -4.070 12.481 1.00 88.44 73 VAL A CA 1
ATOM 614 C C . VAL A 1 73 ? -7.033 -4.882 13.478 1.00 88.44 73 VAL A C 1
ATOM 616 O O . VAL A 1 73 ? -6.025 -4.383 13.993 1.00 88.44 73 VAL A O 1
ATOM 619 N N . SER A 1 74 ? -7.477 -6.108 13.755 1.00 90.19 74 SER A N 1
ATOM 620 C CA . SER A 1 74 ? -6.714 -7.076 14.542 1.00 90.19 74 SER A CA 1
ATOM 621 C C . SER A 1 74 ? -5.452 -7.493 13.786 1.00 90.19 74 SER A C 1
ATOM 623 O O . SER A 1 74 ? -5.368 -7.370 12.564 1.00 90.19 74 SER A O 1
ATOM 625 N N . TYR A 1 75 ? -4.444 -7.982 14.503 1.00 85.94 75 TYR A N 1
ATOM 626 C CA . TYR A 1 75 ? -3.243 -8.520 13.868 1.00 85.94 75 TYR A CA 1
ATOM 627 C C . TYR A 1 75 ? -3.555 -9.718 12.964 1.00 85.94 75 TYR A C 1
ATOM 629 O O . TYR A 1 75 ? -3.013 -9.812 11.866 1.00 85.94 75 TYR A O 1
ATOM 637 N N . GLU A 1 76 ? -4.463 -10.582 13.416 1.00 87.25 76 GLU A N 1
ATOM 638 C CA . GLU A 1 76 ? -4.902 -11.794 12.719 1.00 87.25 76 GLU A CA 1
ATOM 639 C C . GLU A 1 76 ? -5.554 -11.462 11.370 1.00 87.25 76 GLU A C 1
ATOM 641 O O . GLU A 1 76 ? -5.149 -11.997 10.340 1.00 87.25 76 GLU A O 1
ATOM 646 N N . ASP A 1 77 ? -6.463 -10.482 11.336 1.00 88.25 77 ASP A N 1
ATOM 647 C CA . ASP A 1 77 ? -7.165 -10.101 10.103 1.00 88.25 77 ASP A CA 1
ATOM 648 C C . ASP A 1 77 ? -6.332 -9.175 9.200 1.00 88.25 77 ASP A C 1
ATOM 650 O O . ASP A 1 77 ? -6.689 -8.922 8.042 1.00 88.25 77 ASP A O 1
ATOM 654 N N . LEU A 1 78 ? -5.232 -8.607 9.712 1.00 89.19 78 LEU A N 1
ATOM 655 C CA . LEU A 1 78 ? -4.465 -7.570 9.017 1.00 89.19 78 LEU A CA 1
ATOM 656 C C . LEU A 1 78 ? -3.959 -8.052 7.655 1.00 89.19 78 LEU A C 1
ATOM 658 O O . LEU A 1 78 ? -4.040 -7.315 6.667 1.00 89.19 78 LEU A O 1
ATOM 662 N N . PHE A 1 79 ? -3.445 -9.280 7.601 1.00 89.00 79 PHE A N 1
ATOM 663 C CA . PHE A 1 79 ? -2.905 -9.847 6.372 1.00 89.00 79 PHE A CA 1
ATOM 664 C C . PHE A 1 79 ? -3.996 -10.049 5.318 1.00 89.00 79 PHE A C 1
ATOM 666 O O . PHE A 1 79 ? -3.824 -9.624 4.175 1.00 89.00 79 PHE A O 1
ATOM 673 N N . GLU A 1 80 ? -5.134 -10.630 5.699 1.00 90.44 80 GLU A N 1
ATOM 674 C CA . GLU A 1 80 ? -6.249 -10.881 4.783 1.00 90.44 80 GLU A CA 1
ATOM 675 C C . GLU A 1 80 ? -6.805 -9.582 4.202 1.00 90.44 80 GLU A C 1
ATOM 677 O O . GLU A 1 80 ? -7.021 -9.481 2.990 1.00 90.44 80 GLU A O 1
ATOM 682 N N . LYS A 1 81 ? -6.966 -8.546 5.038 1.00 91.00 81 LYS A N 1
ATOM 683 C CA . LYS A 1 81 ? -7.393 -7.222 4.567 1.00 91.00 81 LYS A CA 1
ATOM 684 C C . LYS A 1 81 ? -6.395 -6.653 3.567 1.00 91.00 81 LYS A C 1
ATOM 686 O O . LYS A 1 81 ? -6.793 -6.233 2.484 1.00 91.00 81 LYS A O 1
ATOM 691 N N . LEU A 1 82 ? -5.103 -6.651 3.884 1.00 91.31 82 LEU A N 1
ATOM 692 C CA . LEU A 1 82 ? -4.097 -6.119 2.964 1.00 91.31 82 LEU A CA 1
ATOM 693 C C . LEU A 1 82 ? -4.034 -6.918 1.659 1.00 91.31 82 LEU A C 1
ATOM 695 O O . LEU A 1 82 ? -4.000 -6.308 0.592 1.00 91.31 82 LEU A O 1
ATOM 699 N N . SER A 1 83 ? -4.113 -8.245 1.730 1.00 91.25 83 SER A N 1
ATOM 700 C CA . SER A 1 83 ? -4.143 -9.137 0.569 1.00 91.25 83 SER A CA 1
ATOM 701 C C . SER A 1 83 ? -5.332 -8.857 -0.348 1.00 91.25 83 SER A C 1
ATOM 703 O O . SER A 1 83 ? -5.145 -8.579 -1.536 1.00 91.25 83 SER A O 1
ATOM 705 N N . ALA A 1 84 ? -6.548 -8.810 0.201 1.00 91.25 84 ALA A N 1
ATOM 706 C CA . ALA A 1 84 ? -7.758 -8.554 -0.573 1.00 91.25 84 ALA A CA 1
ATOM 707 C C . ALA A 1 84 ? -7.692 -7.209 -1.318 1.00 91.25 84 ALA A C 1
ATOM 709 O O . ALA A 1 84 ? -7.997 -7.129 -2.509 1.00 9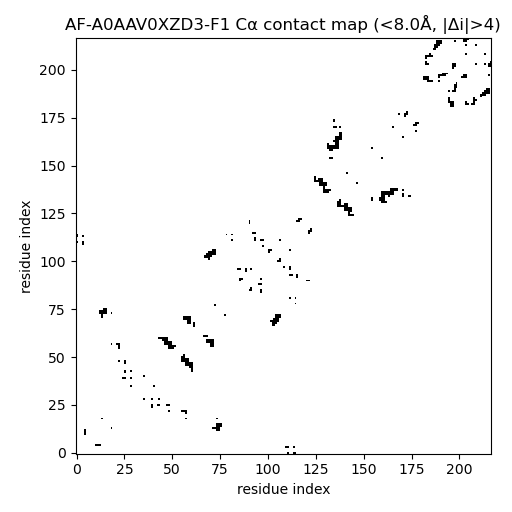1.25 84 ALA A O 1
ATOM 710 N N . TYR A 1 85 ? -7.237 -6.148 -0.644 1.00 91.06 85 TYR A N 1
ATOM 711 C CA . TYR A 1 85 ? -7.063 -4.830 -1.264 1.00 91.06 85 TYR A CA 1
ATOM 712 C C . TYR A 1 85 ? -5.941 -4.813 -2.303 1.00 91.06 85 TYR A C 1
ATOM 714 O O . TYR A 1 85 ? -6.076 -4.185 -3.358 1.00 91.06 85 TYR A O 1
ATOM 722 N N . HIS A 1 86 ? -4.841 -5.503 -2.024 1.00 91.25 86 HIS A N 1
ATOM 723 C CA . HIS A 1 86 ? -3.709 -5.588 -2.930 1.00 91.25 86 HIS A CA 1
ATOM 724 C C . HIS A 1 86 ? -4.078 -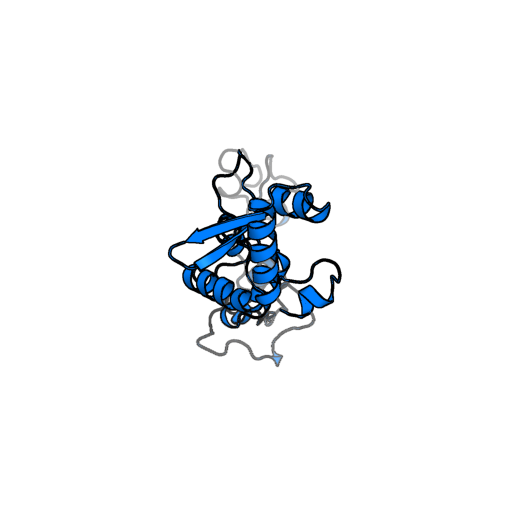6.280 -4.243 1.00 91.25 86 HIS A C 1
ATOM 726 O O . HIS A 1 86 ? -3.778 -5.750 -5.313 1.00 91.25 86 HIS A O 1
ATOM 732 N N . ILE A 1 87 ? -4.795 -7.404 -4.167 1.00 88.19 87 ILE A N 1
ATOM 733 C CA . ILE A 1 87 ? -5.290 -8.139 -5.337 1.00 88.19 87 ILE A CA 1
ATOM 734 C C . ILE A 1 87 ? -6.325 -7.294 -6.083 1.00 88.19 87 ILE A C 1
ATOM 736 O O . ILE A 1 87 ? -6.191 -7.076 -7.286 1.00 88.19 87 ILE A O 1
ATOM 740 N N . ARG A 1 88 ? -7.305 -6.726 -5.368 1.00 89.19 88 ARG A N 1
ATOM 741 C CA . ARG A 1 88 ? -8.368 -5.904 -5.969 1.00 89.19 88 ARG A CA 1
ATOM 742 C C . ARG A 1 88 ? -7.846 -4.679 -6.719 1.00 89.19 88 ARG A C 1
ATOM 744 O O . ARG A 1 88 ? -8.448 -4.258 -7.697 1.00 89.19 88 ARG A O 1
ATOM 751 N N . THR A 1 89 ? -6.736 -4.095 -6.271 1.00 86.00 89 THR A N 1
ATOM 752 C CA . THR A 1 89 ? -6.104 -2.942 -6.938 1.00 86.00 89 THR A CA 1
ATOM 753 C C . THR A 1 89 ? -5.107 -3.335 -8.035 1.00 86.00 89 THR A C 1
ATOM 755 O O . THR A 1 89 ? -4.417 -2.458 -8.562 1.00 86.00 89 THR A O 1
ATOM 758 N N . GLY A 1 90 ? -5.018 -4.623 -8.384 1.00 85.81 90 GLY A N 1
ATOM 759 C CA . GLY A 1 90 ? -4.106 -5.126 -9.409 1.00 85.81 90 GLY A CA 1
ATOM 760 C C . GLY A 1 90 ? -2.646 -5.040 -8.973 1.00 85.81 90 GLY A C 1
ATOM 761 O O . GLY A 1 90 ? -1.825 -4.450 -9.672 1.00 85.81 90 GLY A O 1
ATOM 762 N N . HIS A 1 91 ? -2.330 -5.573 -7.790 1.00 86.69 91 HIS A N 1
ATOM 763 C CA . HIS A 1 91 ? -1.009 -5.469 -7.168 1.00 86.69 91 HIS A CA 1
ATOM 764 C C . HIS A 1 91 ? -0.558 -4.013 -6.960 1.00 86.69 91 HIS A C 1
ATOM 766 O O . HIS A 1 91 ? 0.577 -3.628 -7.260 1.00 86.69 91 HIS A O 1
ATOM 772 N N . GLY A 1 92 ? -1.461 -3.178 -6.433 1.00 84.00 92 GLY A N 1
ATOM 773 C CA . GLY A 1 92 ? -1.181 -1.774 -6.157 1.00 84.00 92 GLY A CA 1
ATOM 774 C C . GLY A 1 92 ? 0.041 -1.595 -5.249 1.00 84.00 92 GLY A C 1
ATOM 775 O O . GLY A 1 92 ? 0.138 -2.209 -4.188 1.00 84.00 92 GLY A O 1
ATOM 776 N N . GLY A 1 93 ? 0.975 -0.733 -5.664 1.00 86.50 93 GLY A N 1
ATOM 777 C CA . GLY A 1 93 ? 2.136 -0.362 -4.852 1.00 86.50 93 GLY A CA 1
ATOM 778 C C . GLY A 1 93 ? 1.758 0.489 -3.634 1.00 86.50 93 GLY A C 1
ATOM 779 O O . GLY A 1 93 ? 0.601 0.870 -3.449 1.00 86.50 93 GLY A O 1
ATOM 780 N N . MET A 1 94 ? 2.752 0.854 -2.820 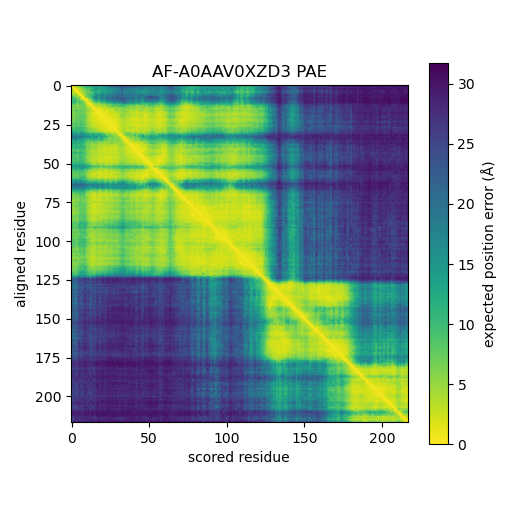1.00 87.81 94 MET A N 1
ATOM 781 C CA . MET A 1 94 ? 2.536 1.511 -1.522 1.00 87.81 94 MET A CA 1
ATOM 782 C C . MET A 1 94 ? 1.677 2.787 -1.596 1.00 87.81 94 MET A C 1
ATOM 784 O O . MET A 1 94 ? 0.779 2.984 -0.779 1.00 87.81 94 MET A O 1
ATOM 788 N N . GLY A 1 95 ? 1.894 3.640 -2.601 1.00 87.81 95 GLY A N 1
ATOM 789 C CA . GLY A 1 95 ? 1.079 4.845 -2.793 1.00 87.81 95 GLY A CA 1
ATOM 790 C C . GLY A 1 95 ? -0.410 4.533 -2.995 1.00 87.81 95 GLY A C 1
ATOM 791 O O . GLY A 1 95 ? -1.255 5.122 -2.322 1.00 87.81 95 GLY A O 1
ATOM 792 N N . LYS A 1 96 ? -0.721 3.552 -3.856 1.00 89.62 96 LYS A N 1
ATOM 793 C CA . LYS A 1 96 ? -2.098 3.112 -4.143 1.00 89.62 96 LYS A CA 1
ATOM 794 C C . LYS A 1 96 ? -2.733 2.447 -2.924 1.00 89.62 96 LYS A C 1
ATOM 796 O O . LYS A 1 96 ? -3.830 2.828 -2.529 1.00 89.62 96 LYS A O 1
ATOM 801 N N . MET A 1 97 ? -2.015 1.515 -2.294 1.00 91.38 97 MET A N 1
ATOM 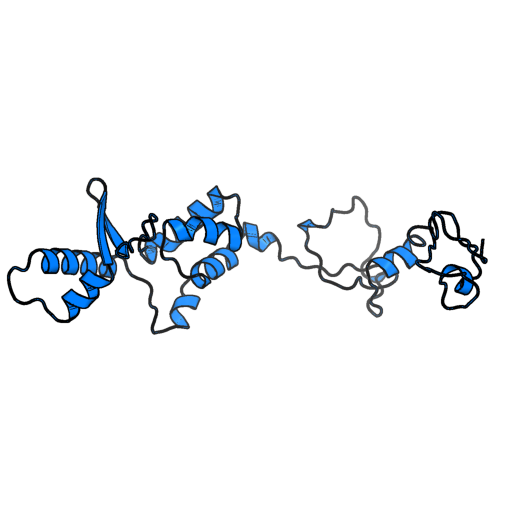802 C CA . MET A 1 97 ? -2.479 0.836 -1.081 1.00 91.38 97 MET A CA 1
ATOM 803 C C . MET A 1 97 ? -2.815 1.842 0.017 1.00 91.38 97 MET A C 1
ATOM 805 O O . MET A 1 97 ? -3.889 1.773 0.607 1.00 91.38 97 MET A O 1
ATOM 809 N N . ARG A 1 98 ? -1.949 2.835 0.247 1.00 90.88 98 ARG A N 1
ATOM 810 C CA . ARG A 1 98 ? -2.181 3.861 1.266 1.00 90.88 98 ARG A CA 1
ATOM 811 C C . ARG A 1 98 ? -3.388 4.733 0.959 1.00 90.88 98 ARG A C 1
ATOM 813 O O . ARG A 1 98 ? -4.171 4.965 1.867 1.00 90.88 98 ARG A O 1
ATOM 820 N N . ALA A 1 99 ? -3.530 5.201 -0.281 1.00 88.88 99 ALA A N 1
ATOM 821 C CA . ALA A 1 99 ? -4.624 6.089 -0.672 1.00 88.88 99 ALA A CA 1
ATOM 822 C C . ALA A 1 99 ? -6.008 5.458 -0.451 1.00 88.88 99 ALA A C 1
ATOM 824 O O . ALA A 1 99 ? -6.964 6.161 -0.131 1.00 88.88 99 ALA A O 1
ATOM 825 N N . VAL A 1 100 ? -6.104 4.136 -0.610 1.00 88.25 100 VAL A N 1
ATOM 826 C CA . VAL A 1 100 ? -7.347 3.392 -0.400 1.00 88.25 100 VAL A CA 1
ATOM 827 C C . VAL A 1 100 ? -7.514 3.008 1.072 1.00 88.25 100 VAL A C 1
ATOM 829 O O . VAL A 1 100 ? -8.551 3.284 1.669 1.00 88.25 100 VAL A O 1
ATOM 832 N N . LEU A 1 101 ? -6.490 2.408 1.685 1.00 89.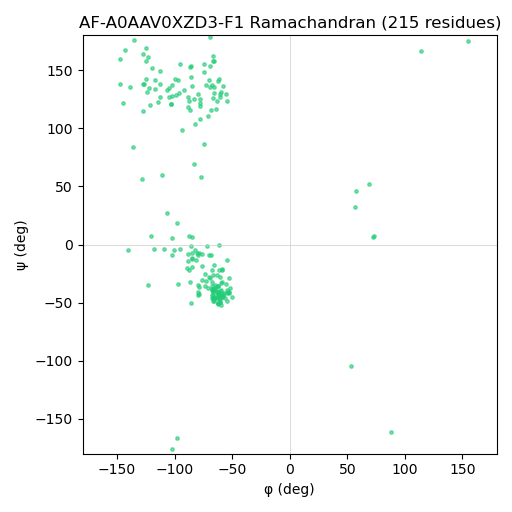88 101 LEU A N 1
ATOM 833 C CA . LEU A 1 101 ? -6.585 1.904 3.057 1.00 89.88 101 LEU A CA 1
ATOM 834 C C . LEU A 1 101 ? -6.733 3.023 4.085 1.00 89.88 101 LEU A C 1
ATOM 836 O O . LEU A 1 101 ? -7.423 2.819 5.075 1.00 89.88 101 LEU A O 1
ATOM 840 N N . SER A 1 102 ? -6.149 4.205 3.864 1.00 86.31 102 SER A N 1
ATOM 841 C CA . SER A 1 102 ? -6.217 5.304 4.835 1.00 86.31 102 SER A CA 1
ATOM 842 C C . SER A 1 102 ? -7.607 5.910 5.009 1.00 86.31 102 SER A C 1
ATOM 844 O O . SER A 1 102 ? -7.760 6.743 5.892 1.00 86.31 102 SER A O 1
ATOM 846 N N . LYS A 1 103 ? -8.577 5.545 4.162 1.00 86.81 103 LYS A N 1
ATOM 847 C CA . LYS A 1 103 ? -9.975 5.985 4.272 1.00 86.81 103 LYS A CA 1
ATOM 848 C C . LYS A 1 103 ? -10.824 5.058 5.140 1.00 86.81 103 LYS A C 1
ATOM 850 O O . LYS A 1 103 ? -11.881 5.449 5.608 1.00 86.81 103 LYS A O 1
ATOM 855 N N . GLN A 1 104 ? -10.375 3.816 5.329 1.00 87.69 104 GLN A N 1
ATOM 856 C CA . GLN A 1 104 ? -11.151 2.795 6.028 1.00 87.69 104 GLN A CA 1
ATOM 857 C C . GLN A 1 104 ? -10.401 2.202 7.220 1.00 87.69 104 GLN A C 1
ATOM 859 O O . GLN A 1 104 ? -11.008 1.898 8.232 1.00 87.69 104 GLN A O 1
ATOM 864 N N . TYR A 1 105 ? -9.082 2.040 7.169 1.00 89.62 105 TYR A N 1
ATOM 865 C CA . TYR A 1 105 ? -8.345 1.315 8.200 1.00 89.62 105 TYR A CA 1
ATOM 866 C C . TYR A 1 105 ? -7.195 2.129 8.781 1.00 89.62 105 TYR A C 1
ATOM 868 O O . TYR A 1 105 ? -6.414 2.767 8.070 1.00 89.62 105 TYR A O 1
ATOM 876 N N . SER A 1 106 ? -7.040 2.051 10.101 1.00 86.75 106 SER A N 1
ATOM 877 C CA . SER A 1 106 ? -5.922 2.654 10.832 1.00 86.75 106 SER A CA 1
ATOM 878 C C . SER A 1 106 ? -4.696 1.732 10.791 1.00 86.75 106 SER A C 1
ATOM 880 O O . SER A 1 106 ? -4.321 1.118 11.788 1.00 86.75 106 SER A O 1
ATOM 882 N N . ILE A 1 107 ? -4.086 1.589 9.608 1.00 87.19 107 ILE A N 1
ATOM 883 C CA . ILE A 1 107 ? -2.928 0.705 9.392 1.00 87.19 107 ILE A CA 1
ATOM 884 C C . ILE A 1 107 ? -1.634 1.532 9.271 1.00 87.19 107 ILE A C 1
ATOM 886 O O . ILE A 1 107 ? -1.553 2.439 8.434 1.00 87.19 107 ILE A O 1
ATOM 890 N N . PRO A 1 108 ? -0.585 1.232 10.064 1.00 84.94 108 PRO A N 1
ATOM 891 C CA . PRO A 1 108 ? 0.711 1.892 9.936 1.00 84.94 108 PRO A CA 1
ATOM 892 C C . PRO A 1 108 ? 1.364 1.649 8.569 1.00 84.94 108 PRO A C 1
ATOM 894 O O . PRO A 1 108 ? 1.379 0.526 8.072 1.00 84.94 108 PRO A O 1
ATOM 897 N N . ARG A 1 109 ? 2.005 2.683 7.999 1.00 85.94 109 ARG A N 1
ATOM 898 C CA . ARG A 1 109 ? 2.760 2.571 6.729 1.00 85.94 109 ARG A CA 1
ATOM 899 C C . ARG A 1 109 ? 3.745 1.391 6.712 1.00 85.94 109 ARG A C 1
ATOM 901 O O . ARG A 1 109 ? 3.712 0.648 5.736 1.00 85.94 109 ARG A O 1
ATOM 908 N N . PRO A 1 110 ? 4.537 1.148 7.775 1.00 84.12 110 PRO A N 1
ATOM 909 C CA . PRO A 1 110 ? 5.509 0.061 7.743 1.00 84.12 110 PRO A CA 1
ATOM 910 C C . PRO A 1 110 ? 4.878 -1.336 7.680 1.00 84.12 110 PRO A C 1
ATOM 912 O O . PRO A 1 110 ? 5.491 -2.263 7.161 1.00 84.12 110 PRO A O 1
ATOM 915 N N . ALA A 1 111 ? 3.646 -1.503 8.177 1.00 85.75 111 ALA A N 1
ATOM 916 C CA . ALA A 1 111 ? 2.931 -2.771 8.058 1.00 85.75 111 ALA A CA 1
ATOM 917 C C . ALA A 1 111 ? 2.584 -3.063 6.588 1.00 85.75 111 ALA A C 1
ATOM 919 O O . ALA A 1 111 ? 2.770 -4.184 6.122 1.00 85.75 111 ALA A O 1
ATOM 920 N N . ILE A 1 112 ? 2.166 -2.038 5.835 1.00 89.06 112 ILE A N 1
ATOM 921 C CA . ILE A 1 112 ? 1.900 -2.147 4.393 1.00 89.06 112 ILE A CA 1
ATOM 922 C C . ILE A 1 112 ? 3.202 -2.407 3.626 1.00 89.06 112 ILE A C 1
ATOM 924 O O . ILE A 1 112 ? 3.233 -3.265 2.751 1.00 89.06 112 ILE A O 1
ATOM 928 N N . GLU A 1 113 ? 4.287 -1.709 3.966 1.00 86.88 113 GLU A N 1
ATOM 929 C CA . GLU A 1 113 ? 5.606 -1.923 3.350 1.00 86.88 113 GLU A CA 1
ATOM 930 C C . GLU A 1 113 ? 6.103 -3.356 3.569 1.00 86.88 113 GLU A C 1
ATOM 932 O O . GLU A 1 113 ? 6.526 -4.009 2.618 1.00 86.88 113 GLU A O 1
ATOM 937 N N . THR A 1 114 ? 5.966 -3.874 4.793 1.00 86.56 114 THR A N 1
ATOM 938 C CA . THR A 1 114 ? 6.322 -5.261 5.133 1.00 86.56 114 THR A CA 1
ATOM 939 C C . THR A 1 114 ? 5.455 -6.274 4.386 1.00 86.56 114 THR A C 1
ATOM 941 O O . THR A 1 114 ? 5.934 -7.334 4.004 1.00 86.56 114 THR A O 1
ATOM 944 N N . PHE A 1 115 ? 4.172 -5.976 4.174 1.00 89.19 115 PHE A N 1
ATOM 945 C CA . PHE A 1 115 ? 3.297 -6.826 3.366 1.00 89.19 115 PHE A CA 1
ATOM 946 C C . PHE A 1 115 ? 3.724 -6.840 1.891 1.00 89.19 115 PHE A C 1
ATOM 948 O O . PHE A 1 115 ? 3.825 -7.897 1.272 1.00 89.19 115 PHE A O 1
ATOM 955 N N . LEU A 1 116 ? 4.012 -5.670 1.320 1.00 87.50 116 LEU A N 1
ATOM 956 C CA . LEU A 1 116 ? 4.440 -5.565 -0.074 1.00 87.50 116 LEU A CA 1
ATOM 957 C C . LEU A 1 116 ? 5.794 -6.244 -0.306 1.00 87.50 116 LEU A C 1
ATOM 959 O O . LEU A 1 116 ? 5.981 -6.860 -1.353 1.00 87.50 116 LEU A O 1
ATOM 963 N N . SER A 1 117 ? 6.701 -6.192 0.675 1.00 84.06 117 SER A N 1
ATOM 964 C CA . SER A 1 117 ? 8.024 -6.817 0.588 1.00 84.06 117 SER A CA 1
ATOM 965 C C . SER A 1 117 ? 8.008 -8.343 0.627 1.00 84.06 117 SER A C 1
ATOM 967 O O . SER A 1 117 ? 9.044 -8.944 0.360 1.00 84.06 117 SER A O 1
ATOM 969 N N . VAL A 1 118 ? 6.873 -8.985 0.918 1.00 84.88 118 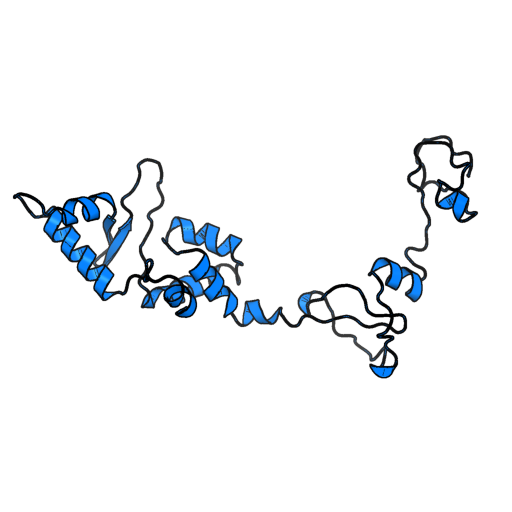VAL A N 1
ATOM 970 C CA . VAL A 1 118 ? 6.719 -10.450 0.852 1.00 84.88 118 VAL A CA 1
ATOM 971 C C . VAL A 1 118 ? 5.842 -10.905 -0.315 1.00 84.88 118 VAL A C 1
ATOM 973 O O . VAL A 1 118 ? 5.693 -12.103 -0.545 1.00 84.88 118 VAL A O 1
ATOM 976 N N . CYS A 1 119 ? 5.266 -9.977 -1.082 1.00 86.19 119 CYS A N 1
ATOM 977 C CA . CYS A 1 119 ? 4.410 -10.328 -2.206 1.00 86.19 119 CYS A CA 1
ATOM 978 C C . CYS A 1 119 ? 5.239 -10.916 -3.354 1.00 86.19 119 CYS A C 1
ATOM 980 O O . CYS A 1 119 ? 5.966 -10.192 -4.033 1.00 86.19 119 CYS A O 1
ATOM 982 N N . ALA A 1 120 ? 5.085 -12.216 -3.619 1.00 79.69 120 ALA A N 1
ATOM 983 C CA . ALA A 1 120 ? 5.810 -12.911 -4.680 1.00 79.69 120 ALA A CA 1
ATOM 984 C C . ALA A 1 120 ? 5.591 -12.274 -6.063 1.00 79.69 120 ALA A C 1
ATOM 986 O O . ALA A 1 120 ? 6.546 -12.090 -6.803 1.00 79.69 120 ALA A O 1
ATOM 987 N N . THR A 1 121 ? 4.368 -11.867 -6.412 1.00 79.25 121 THR A N 1
ATOM 988 C CA . THR A 1 121 ? 4.084 -11.240 -7.716 1.00 79.25 121 THR A CA 1
ATOM 989 C C . THR A 1 121 ? 4.742 -9.868 -7.862 1.00 79.25 121 THR A C 1
ATOM 991 O O . THR A 1 121 ? 5.249 -9.539 -8.932 1.00 79.25 121 THR A O 1
ATOM 994 N N . CYS A 1 122 ? 4.777 -9.068 -6.793 1.00 77.31 122 CYS A N 1
ATOM 995 C CA . CYS A 1 122 ? 5.473 -7.781 -6.808 1.00 77.31 122 CYS A CA 1
ATOM 996 C C . CYS A 1 122 ? 6.994 -7.957 -6.782 1.00 77.31 122 CYS A C 1
ATOM 998 O O . CYS A 1 122 ? 7.701 -7.201 -7.444 1.00 77.31 122 CYS A O 1
ATOM 1000 N N . ASN A 1 123 ? 7.484 -8.970 -6.067 1.00 71.38 123 ASN A N 1
ATOM 1001 C CA . ASN A 1 123 ? 8.906 -9.262 -5.910 1.00 71.38 123 ASN A CA 1
ATOM 1002 C C . ASN A 1 123 ? 9.508 -10.108 -7.031 1.00 71.38 123 ASN A C 1
ATOM 1004 O O . ASN A 1 123 ? 10.729 -10.118 -7.161 1.00 71.38 123 ASN A O 1
ATOM 1008 N N . LYS A 1 124 ? 8.694 -10.725 -7.900 1.00 65.06 124 LYS A N 1
ATOM 1009 C CA . LYS A 1 124 ? 9.152 -11.298 -9.180 1.00 65.06 124 LYS A CA 1
ATOM 1010 C C . LYS A 1 124 ? 9.900 -10.262 -10.042 1.00 65.06 124 LYS A C 1
ATOM 1012 O O . LYS A 1 124 ? 10.572 -10.633 -10.989 1.00 65.06 124 LYS A O 1
ATOM 1017 N N . LYS A 1 125 ? 9.819 -8.966 -9.702 1.00 52.62 125 LYS A N 1
ATOM 1018 C CA . LYS A 1 125 ? 10.525 -7.850 -10.352 1.00 52.62 125 LYS A CA 1
ATOM 1019 C C . LYS A 1 125 ? 11.951 -7.566 -9.857 1.00 52.62 125 LYS A C 1
ATOM 1021 O O . LYS A 1 125 ? 12.568 -6.660 -10.408 1.00 52.62 125 LYS A O 1
ATOM 1026 N N . ASN A 1 126 ? 12.481 -8.288 -8.869 1.00 56.66 126 ASN A N 1
ATOM 1027 C CA . ASN A 1 126 ? 13.822 -8.007 -8.330 1.00 56.66 126 ASN A CA 1
ATOM 1028 C C . ASN A 1 126 ? 14.935 -8.891 -8.908 1.00 56.66 126 ASN A C 1
ATOM 1030 O O . ASN A 1 126 ? 16.023 -8.946 -8.341 1.00 56.66 126 ASN A O 1
ATOM 1034 N N . GLU A 1 127 ? 14.713 -9.541 -10.050 1.00 62.69 127 GLU A N 1
ATOM 1035 C CA . GLU A 1 127 ? 15.835 -9.981 -10.875 1.00 62.69 127 GLU A CA 1
ATOM 1036 C C . GLU A 1 127 ? 16.416 -8.742 -11.569 1.00 62.69 127 GLU A C 1
ATOM 1038 O O . GLU A 1 127 ? 15.970 -8.305 -12.634 1.00 62.69 127 GLU A O 1
ATOM 1043 N N . MET A 1 128 ? 17.330 -8.092 -10.853 1.00 71.44 128 MET A N 1
ATOM 1044 C CA . MET A 1 128 ? 18.083 -6.939 -11.317 1.00 71.44 128 MET A CA 1
ATOM 1045 C C . MET A 1 128 ? 19.335 -7.451 -12.018 1.00 71.44 128 MET A C 1
ATOM 1047 O O . MET A 1 128 ? 20.180 -8.103 -11.408 1.00 71.44 128 MET A O 1
ATOM 1051 N N . TYR A 1 129 ? 19.458 -7.137 -13.298 1.00 82.06 129 TYR A N 1
ATOM 1052 C CA . TYR A 1 129 ? 20.550 -7.573 -14.150 1.00 82.06 129 TYR A CA 1
ATOM 1053 C C . TYR A 1 129 ? 21.413 -6.388 -14.562 1.00 82.06 129 TYR A C 1
ATOM 1055 O O . TYR A 1 129 ? 20.927 -5.269 -14.732 1.00 82.06 129 TYR A O 1
ATOM 1063 N N . ILE A 1 130 ? 22.697 -6.651 -14.772 1.00 84.81 130 ILE A N 1
ATOM 1064 C CA . ILE A 1 130 ? 23.587 -5.743 -15.492 1.00 84.81 130 ILE A CA 1
ATOM 1065 C C . ILE A 1 130 ? 23.696 -6.272 -16.916 1.00 84.81 130 ILE A C 1
ATOM 1067 O O . ILE A 1 130 ? 23.978 -7.451 -17.129 1.00 84.81 130 ILE A O 1
ATOM 1071 N N . VAL A 1 131 ? 23.463 -5.400 -17.894 1.00 87.56 131 VAL A N 1
ATOM 107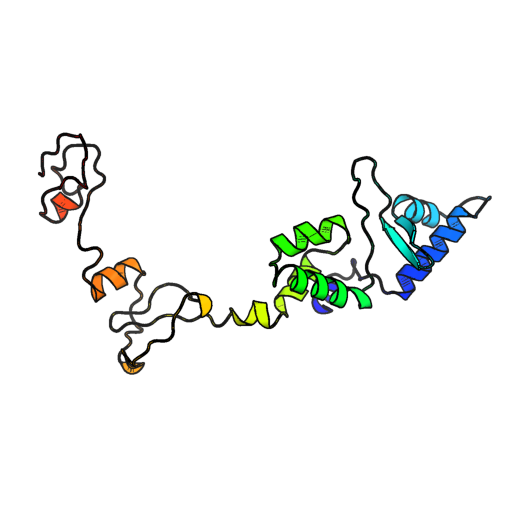2 C CA . VAL A 1 131 ? 23.532 -5.769 -19.309 1.00 87.56 131 VAL A CA 1
ATOM 1073 C C . VAL A 1 131 ? 24.969 -5.613 -19.796 1.00 87.56 131 VAL A C 1
ATOM 1075 O O . VAL A 1 131 ? 25.558 -4.537 -19.689 1.00 87.56 131 VAL A O 1
ATOM 1078 N N . GLY A 1 132 ? 25.530 -6.695 -20.331 1.00 89.44 132 GLY A N 1
ATOM 1079 C CA . GLY A 1 132 ? 26.863 -6.722 -20.922 1.00 89.44 132 GLY A CA 1
ATOM 1080 C C . GLY A 1 132 ? 26.828 -6.643 -22.445 1.00 89.44 132 GLY A C 1
ATOM 1081 O O . GLY A 1 132 ? 25.973 -7.246 -23.087 1.00 89.44 132 GLY A O 1
ATOM 1082 N N . THR A 1 133 ? 27.785 -5.925 -23.023 1.00 88.25 133 THR A N 1
ATOM 1083 C CA . THR A 1 133 ? 28.038 -5.879 -24.470 1.00 88.25 133 THR A CA 1
ATOM 1084 C C . THR A 1 133 ? 29.493 -6.245 -24.757 1.00 88.25 133 THR A C 1
ATOM 1086 O O . THR A 1 133 ? 30.332 -6.260 -23.852 1.00 88.25 133 THR A O 1
ATOM 1089 N N . THR A 1 134 ? 29.831 -6.470 -26.027 1.00 89.69 134 THR A N 1
ATOM 1090 C CA . THR A 1 134 ? 31.228 -6.647 -26.469 1.00 89.69 134 THR A CA 1
ATOM 1091 C C . THR A 1 134 ? 32.122 -5.442 -26.143 1.00 89.69 134 THR A C 1
ATOM 1093 O O . THR A 1 134 ? 33.338 -5.579 -26.035 1.00 89.69 134 THR A O 1
ATOM 1096 N N . HIS A 1 135 ? 31.537 -4.257 -25.939 1.00 89.25 135 HIS A N 1
ATOM 1097 C CA . HIS A 1 135 ? 32.264 -3.006 -25.704 1.00 89.25 135 HIS A CA 1
ATOM 1098 C C . HIS A 1 135 ? 32.304 -2.557 -24.239 1.00 89.25 135 HIS A C 1
ATOM 1100 O O . HIS A 1 135 ? 33.024 -1.606 -23.919 1.00 89.25 135 HIS A O 1
ATOM 1106 N N . GLY A 1 136 ? 31.543 -3.204 -23.357 1.00 91.81 136 GLY A N 1
ATOM 1107 C CA . GLY A 1 136 ? 31.447 -2.816 -21.954 1.00 91.81 136 GLY A CA 1
ATOM 1108 C C . GLY A 1 136 ? 30.146 -3.237 -21.280 1.00 91.81 136 GLY A C 1
ATOM 1109 O O . GLY A 1 136 ? 29.207 -3.713 -21.926 1.00 91.81 136 GLY A O 1
ATOM 1110 N N . LEU A 1 137 ? 30.078 -2.993 -19.976 1.00 92.69 137 LEU A N 1
ATOM 1111 C CA . LEU A 1 137 ? 28.866 -3.099 -19.171 1.00 92.69 137 LEU A CA 1
ATOM 1112 C C . LEU A 1 137 ? 28.060 -1.804 -19.256 1.00 92.69 137 LEU A C 1
ATOM 1114 O O . LEU A 1 137 ? 28.613 -0.706 -19.151 1.00 92.69 137 LEU A O 1
ATOM 1118 N N . ILE A 1 138 ? 26.747 -1.922 -19.421 1.00 91.75 138 ILE A N 1
ATOM 1119 C CA . ILE A 1 138 ? 25.859 -0.763 -19.402 1.00 91.75 138 ILE A CA 1
ATOM 1120 C C . ILE A 1 138 ? 25.642 -0.334 -17.951 1.00 91.75 138 ILE A C 1
ATOM 1122 O O . ILE A 1 138 ? 25.197 -1.125 -17.122 1.00 91.75 138 ILE A O 1
ATOM 1126 N N . LYS A 1 139 ? 25.915 0.939 -17.651 1.00 88.81 139 LYS A N 1
ATOM 1127 C CA . LYS A 1 139 ? 25.707 1.523 -16.323 1.00 88.81 139 LYS A CA 1
ATOM 1128 C C . LYS A 1 139 ? 24.240 1.451 -15.912 1.00 88.81 139 LYS A C 1
ATOM 1130 O O . LYS A 1 139 ? 23.370 1.989 -16.600 1.00 88.81 139 LYS A O 1
ATOM 1135 N N . GLY A 1 140 ? 24.006 0.883 -14.734 1.00 84.81 140 GLY A N 1
ATOM 1136 C CA . GLY A 1 140 ? 22.689 0.761 -14.121 1.00 84.81 140 GLY A CA 1
ATOM 1137 C C . GLY A 1 140 ? 22.225 -0.687 -13.998 1.00 84.81 140 GLY A C 1
ATOM 1138 O O . GLY A 1 140 ? 22.791 -1.602 -14.587 1.00 84.81 140 GLY A O 1
ATOM 1139 N N . TRP A 1 141 ? 21.179 -0.870 -13.201 1.00 83.31 141 TRP A N 1
ATOM 1140 C CA . TRP A 1 141 ? 20.541 -2.160 -12.983 1.00 83.31 141 TRP A CA 1
ATOM 1141 C C . TRP A 1 141 ? 19.201 -2.196 -13.712 1.00 83.31 141 TRP A C 1
ATOM 1143 O O . TRP A 1 141 ? 18.405 -1.258 -13.606 1.00 83.31 141 TRP A O 1
ATOM 1153 N N . PHE A 1 142 ? 18.948 -3.282 -14.432 1.00 80.25 142 PHE A N 1
ATOM 1154 C CA . PHE A 1 142 ? 17.789 -3.447 -15.299 1.00 80.25 142 PHE A CA 1
ATOM 1155 C C . PHE A 1 142 ? 16.916 -4.585 -14.794 1.00 80.25 142 PHE A C 1
ATOM 1157 O O . PHE A 1 142 ? 17.407 -5.658 -14.465 1.00 80.25 142 PHE A O 1
ATOM 1164 N N . ASN A 1 143 ? 15.608 -4.355 -14.739 1.00 77.75 143 ASN A N 1
ATOM 1165 C CA . ASN A 1 143 ? 14.662 -5.401 -14.377 1.00 77.75 143 ASN A CA 1
ATOM 1166 C C . ASN A 1 143 ? 14.261 -6.219 -15.615 1.00 77.75 143 ASN A C 1
ATOM 1168 O O . ASN A 1 143 ? 14.240 -5.697 -16.732 1.00 77.75 143 ASN A O 1
ATOM 1172 N N . SER A 1 144 ? 13.876 -7.477 -15.396 1.00 71.69 144 SER A N 1
ATOM 1173 C CA . SER A 1 144 ? 13.359 -8.365 -16.451 1.00 71.69 144 SER A CA 1
ATOM 1174 C C . SER A 1 144 ? 12.152 -7.777 -17.202 1.00 71.69 144 SER A C 1
ATOM 1176 O O . SER A 1 144 ? 12.030 -7.928 -18.411 1.00 71.69 144 SER A O 1
ATOM 1178 N N . GLY A 1 145 ? 11.294 -7.009 -16.519 1.00 69.94 145 GLY A N 1
ATOM 1179 C CA . GLY A 1 145 ? 10.099 -6.397 -17.117 1.00 69.94 145 GLY A CA 1
ATOM 1180 C C . GLY A 1 145 ? 10.370 -5.336 -18.193 1.00 69.94 145 GLY A C 1
ATOM 1181 O O . GLY A 1 145 ? 9.468 -5.022 -18.966 1.00 69.94 145 GLY A O 1
ATOM 1182 N N . ASN A 1 146 ? 11.590 -4.802 -18.257 1.00 66.50 146 ASN A N 1
ATOM 1183 C CA . ASN A 1 146 ? 12.034 -3.840 -19.265 1.00 66.50 146 ASN A CA 1
ATOM 1184 C C . ASN A 1 146 ? 12.902 -4.498 -20.353 1.00 66.50 146 ASN A C 1
ATOM 1186 O O . ASN A 1 146 ? 13.467 -3.793 -21.191 1.00 66.50 146 ASN A O 1
ATOM 1190 N N . MET A 1 147 ? 13.040 -5.824 -20.328 1.00 75.19 147 MET A N 1
ATOM 1191 C CA . MET A 1 147 ? 13.837 -6.599 -21.271 1.00 75.19 147 MET A CA 1
ATOM 1192 C C . MET A 1 147 ? 12.940 -7.588 -22.015 1.00 75.19 147 MET A C 1
ATOM 1194 O O . MET A 1 147 ? 11.904 -8.020 -21.516 1.00 75.19 147 MET A O 1
ATOM 1198 N N . GLN A 1 148 ? 13.332 -7.940 -23.233 1.00 77.25 148 GLN A N 1
ATOM 1199 C CA . GLN A 1 148 ? 12.685 -8.996 -24.005 1.00 77.25 148 GLN A CA 1
ATOM 1200 C C . GLN A 1 148 ? 13.695 -10.110 -24.240 1.00 77.25 148 GLN A C 1
ATOM 1202 O O . GLN A 1 148 ? 14.877 -9.841 -24.465 1.00 77.25 148 GLN A O 1
ATOM 1207 N N . HIS A 1 149 ? 13.230 -11.357 -24.184 1.00 77.19 149 HIS A N 1
ATOM 1208 C CA . HIS A 1 149 ? 14.072 -12.491 -24.536 1.00 77.19 149 HIS A CA 1
ATOM 1209 C C . HIS A 1 149 ? 14.517 -12.367 -25.992 1.00 77.19 149 HIS A C 1
ATOM 1211 O O . HIS A 1 149 ? 13.705 -12.162 -26.895 1.00 77.19 149 HIS A O 1
ATOM 1217 N N . ALA A 1 150 ? 15.821 -12.499 -26.204 1.00 78.44 150 ALA A N 1
ATOM 1218 C CA . ALA A 1 150 ? 16.390 -12.583 -27.532 1.00 78.44 150 ALA A CA 1
ATOM 1219 C C . ALA A 1 150 ? 15.923 -13.879 -28.210 1.00 78.44 150 ALA A C 1
ATOM 1221 O O . ALA A 1 150 ? 15.945 -14.949 -27.604 1.00 78.44 150 ALA A O 1
ATOM 1222 N N . THR A 1 151 ? 15.524 -13.791 -29.477 1.00 82.31 151 THR A N 1
ATOM 1223 C CA . THR A 1 151 ? 15.152 -14.958 -30.296 1.00 82.31 151 THR A CA 1
ATOM 1224 C C . THR A 1 151 ? 16.365 -15.752 -30.789 1.00 82.31 151 THR A C 1
ATOM 1226 O O . THR A 1 151 ? 16.204 -16.829 -31.354 1.00 82.31 151 THR A O 1
ATOM 1229 N N . ALA A 1 152 ? 17.575 -15.227 -30.583 1.00 80.50 152 ALA A N 1
ATOM 1230 C CA . ALA A 1 152 ? 18.836 -15.841 -30.966 1.00 80.50 152 ALA A CA 1
ATOM 1231 C C . ALA A 1 152 ? 19.944 -15.483 -29.965 1.00 80.50 152 ALA A C 1
ATOM 1233 O O . ALA A 1 152 ? 19.868 -14.483 -29.250 1.00 80.50 152 ALA A O 1
ATOM 1234 N N . ASN A 1 153 ? 21.006 -16.287 -29.954 1.00 77.25 153 ASN A N 1
ATOM 1235 C CA . ASN A 1 153 ? 22.203 -16.004 -29.170 1.00 77.25 153 ASN A CA 1
ATOM 1236 C C . ASN A 1 153 ? 23.094 -15.026 -29.936 1.00 77.25 153 ASN A C 1
ATOM 1238 O O . ASN A 1 153 ? 23.758 -15.407 -30.896 1.00 77.25 153 ASN A O 1
ATOM 1242 N N . PHE A 1 154 ? 23.095 -13.762 -29.516 1.00 76.81 154 PHE A N 1
ATOM 1243 C CA . PHE A 1 154 ? 23.873 -12.713 -30.179 1.00 76.81 154 PHE A CA 1
ATOM 1244 C C . PHE A 1 154 ? 25.316 -12.611 -29.669 1.00 76.81 154 PHE A C 1
ATOM 1246 O O . PHE A 1 154 ? 26.200 -12.228 -30.428 1.00 76.81 154 PHE A O 1
ATOM 1253 N N . ILE A 1 155 ? 25.554 -12.901 -28.384 1.00 83.12 155 ILE A N 1
ATOM 1254 C CA . ILE A 1 155 ? 26.848 -12.711 -27.711 1.00 83.12 155 ILE A CA 1
ATOM 1255 C C . ILE A 1 155 ? 27.022 -13.804 -26.645 1.00 83.12 155 ILE A C 1
ATOM 1257 O O . ILE A 1 155 ? 26.073 -14.113 -25.921 1.00 83.12 155 ILE A O 1
ATOM 1261 N N . LEU A 1 156 ? 28.229 -14.365 -26.534 1.00 84.06 156 LEU A N 1
ATOM 1262 C CA . LEU A 1 156 ? 28.612 -15.289 -25.459 1.00 84.06 156 LEU A CA 1
ATOM 1263 C C . LEU A 1 156 ? 29.130 -14.534 -24.224 1.00 84.06 156 LEU A C 1
ATOM 1265 O O . LEU A 1 156 ? 29.677 -13.436 -24.334 1.00 84.06 156 LEU A O 1
ATOM 1269 N N . ALA A 1 157 ? 29.000 -15.121 -23.033 1.00 80.81 157 ALA A N 1
ATOM 1270 C CA . ALA A 1 157 ? 29.377 -14.462 -21.778 1.00 80.81 157 ALA A CA 1
ATOM 1271 C C . ALA A 1 157 ? 30.871 -14.085 -21.715 1.00 80.81 157 ALA A C 1
ATOM 1273 O O . ALA A 1 157 ? 31.236 -13.102 -21.064 1.00 80.81 157 ALA A O 1
ATOM 1274 N N . GLU A 1 158 ? 31.727 -14.830 -22.414 1.00 85.38 158 GLU A N 1
ATOM 1275 C CA . GLU A 1 158 ? 33.171 -14.605 -22.521 1.00 85.38 158 GLU A CA 1
ATOM 1276 C C . GLU A 1 158 ? 33.513 -13.413 -23.422 1.00 85.38 158 GLU A C 1
ATOM 1278 O O . GLU A 1 158 ? 34.554 -12.784 -23.253 1.00 85.38 158 GLU A O 1
ATOM 1283 N N . GLN A 1 159 ? 32.630 -13.072 -24.364 1.00 85.50 159 GLN A N 1
ATOM 1284 C CA . GLN A 1 159 ? 32.816 -11.948 -25.286 1.00 85.50 159 GLN A CA 1
ATOM 1285 C C . GLN A 1 159 ? 32.447 -10.601 -24.648 1.00 85.50 159 GLN A C 1
ATOM 1287 O O . GLN A 1 159 ? 32.672 -9.549 -25.246 1.00 85.50 159 GLN A O 1
ATOM 1292 N N . VAL A 1 160 ? 31.873 -10.613 -23.441 1.00 89.19 160 VAL A N 1
ATOM 1293 C CA . VAL A 1 160 ? 31.486 -9.401 -22.716 1.00 89.19 160 VAL A CA 1
ATOM 1294 C C . VAL A 1 160 ? 32.710 -8.757 -22.072 1.00 89.19 160 VAL A C 1
ATOM 1296 O O . VAL A 1 160 ? 33.357 -9.336 -21.197 1.00 89.19 160 VAL A O 1
ATOM 1299 N N . ASN A 1 161 ? 32.982 -7.501 -22.428 1.00 88.31 161 ASN A N 1
ATOM 1300 C CA . ASN A 1 161 ? 34.033 -6.728 -21.776 1.00 88.31 161 ASN A CA 1
ATOM 1301 C C . ASN A 1 161 ? 33.551 -6.215 -20.407 1.00 88.31 161 ASN A C 1
ATOM 1303 O O . ASN A 1 161 ? 32.737 -5.298 -20.324 1.00 88.31 161 ASN A O 1
ATOM 1307 N N . LYS A 1 162 ? 34.080 -6.795 -19.324 1.00 89.12 162 LYS A N 1
ATOM 1308 C CA . LYS A 1 162 ? 33.717 -6.445 -17.936 1.00 89.12 162 LYS A CA 1
ATOM 1309 C C . LYS A 1 162 ? 34.545 -5.301 -17.335 1.00 89.12 162 LYS A C 1
ATOM 1311 O O . LYS A 1 162 ? 34.239 -4.851 -16.239 1.00 89.12 162 LYS A O 1
ATOM 1316 N N . GLN A 1 163 ? 35.595 -4.843 -18.018 1.00 87.56 163 GLN A N 1
ATOM 1317 C CA . GLN A 1 163 ? 36.541 -3.852 -17.482 1.00 87.56 163 GLN A CA 1
ATOM 1318 C C . GLN A 1 163 ? 36.108 -2.405 -17.746 1.00 87.56 163 GLN A C 1
ATOM 1320 O O . GLN A 1 163 ? 36.664 -1.474 -17.167 1.00 87.56 163 GLN A O 1
ATOM 1325 N N . LYS A 1 164 ? 35.132 -2.203 -18.637 1.00 90.00 164 LYS A N 1
ATOM 1326 C CA . LYS A 1 164 ? 34.681 -0.881 -19.066 1.00 90.00 164 LYS A CA 1
ATOM 1327 C C . LYS A 1 164 ? 33.188 -0.725 -18.834 1.00 90.00 164 LYS A C 1
ATOM 1329 O O . LYS A 1 164 ? 32.406 -1.557 -19.278 1.00 90.00 164 LYS A O 1
ATOM 1334 N N . GLU A 1 165 ? 32.798 0.380 -18.211 1.00 92.94 165 GLU A N 1
ATOM 1335 C CA . GLU A 1 165 ? 31.394 0.763 -18.070 1.00 92.94 165 GLU A CA 1
ATOM 1336 C C . GLU A 1 165 ? 31.024 1.900 -19.023 1.00 92.94 165 GLU A C 1
ATOM 1338 O O . GLU A 1 165 ? 31.730 2.909 -19.113 1.00 92.94 165 GLU A O 1
ATOM 1343 N N . LEU A 1 166 ? 29.880 1.765 -19.688 1.00 91.12 166 LEU A N 1
ATOM 1344 C CA . LEU A 1 166 ? 29.332 2.725 -20.639 1.00 91.12 166 LEU A CA 1
ATOM 1345 C C . LEU A 1 166 ? 27.914 3.121 -20.228 1.00 91.12 166 LEU A C 1
ATOM 1347 O O . LEU A 1 166 ? 27.117 2.297 -19.788 1.00 91.12 166 LEU A O 1
ATOM 1351 N N . THR A 1 167 ? 27.545 4.384 -20.399 1.00 89.62 167 THR A N 1
ATOM 1352 C CA . THR A 1 167 ? 26.132 4.782 -20.346 1.00 89.62 167 THR A CA 1
ATOM 1353 C C . THR A 1 167 ? 25.360 4.183 -21.528 1.00 89.62 167 THR A C 1
ATOM 1355 O O . THR A 1 167 ? 25.945 3.812 -22.550 1.00 89.62 167 THR A O 1
ATOM 1358 N N . LEU A 1 168 ? 24.024 4.142 -21.443 1.00 86.00 168 LEU A N 1
ATOM 1359 C CA . LEU A 1 168 ? 23.174 3.715 -22.567 1.00 86.00 168 LEU A CA 1
ATOM 1360 C C . LEU A 1 168 ? 23.492 4.486 -23.860 1.00 86.00 168 LEU A C 1
ATOM 1362 O O . LEU A 1 168 ? 23.582 3.892 -24.930 1.00 86.00 168 LEU A O 1
ATOM 1366 N N . ARG A 1 169 ? 23.719 5.804 -23.764 1.00 83.69 169 ARG A N 1
ATOM 1367 C CA . ARG A 1 169 ? 24.024 6.657 -24.923 1.00 83.69 169 ARG A CA 1
ATOM 1368 C C . ARG A 1 169 ? 25.381 6.326 -25.542 1.00 83.69 169 ARG A C 1
ATOM 1370 O O . ARG A 1 169 ? 25.480 6.262 -26.762 1.00 83.69 169 ARG A O 1
ATOM 1377 N N . GLU A 1 170 ? 26.408 6.116 -24.724 1.00 88.12 170 GLU A N 1
ATOM 1378 C CA . GLU A 1 170 ? 27.737 5.729 -25.215 1.00 88.12 170 GLU A CA 1
ATOM 1379 C C . GLU A 1 170 ? 27.712 4.333 -25.838 1.00 88.12 170 GLU A C 1
ATOM 1381 O O . GLU A 1 170 ? 28.313 4.120 -26.885 1.00 88.12 170 GLU A O 1
ATOM 1386 N N . THR A 1 171 ? 26.961 3.405 -25.244 1.00 88.50 171 THR A N 1
ATOM 1387 C CA . THR A 1 171 ? 26.782 2.052 -25.787 1.00 88.50 171 THR A CA 1
ATOM 1388 C C . THR A 1 171 ? 26.141 2.105 -27.172 1.00 88.50 171 THR A C 1
ATOM 1390 O O . THR A 1 171 ? 26.682 1.546 -28.119 1.00 88.50 171 THR A O 1
ATOM 1393 N N . VAL A 1 172 ? 25.041 2.852 -27.323 1.00 85.81 172 VAL A N 1
ATOM 1394 C CA . VAL A 1 172 ? 24.379 3.070 -28.622 1.00 85.81 172 VAL A CA 1
ATOM 1395 C C . VAL A 1 172 ? 25.326 3.744 -29.622 1.00 85.81 172 VAL A C 1
ATOM 1397 O O . VAL A 1 172 ? 25.364 3.365 -30.789 1.00 85.81 172 VAL A O 1
ATOM 1400 N N . GLN A 1 173 ? 26.146 4.698 -29.174 1.00 85.50 173 GLN A N 1
ATOM 1401 C CA . GLN A 1 173 ? 27.135 5.342 -30.038 1.00 85.50 173 GLN A CA 1
ATOM 1402 C C . GLN A 1 173 ? 28.166 4.352 -30.595 1.00 85.50 173 GLN A C 1
ATOM 1404 O O . GLN A 1 173 ? 28.504 4.434 -31.772 1.00 85.50 173 GLN A O 1
ATOM 1409 N N . VAL A 1 174 ? 28.668 3.435 -29.766 1.00 86.12 174 VAL A N 1
ATOM 1410 C CA . VAL A 1 174 ? 29.717 2.480 -30.159 1.00 86.12 174 VAL A CA 1
ATOM 1411 C C . VAL A 1 174 ? 29.150 1.310 -30.967 1.00 86.12 174 VAL A C 1
ATOM 1413 O O . VAL A 1 174 ? 29.795 0.864 -31.908 1.00 86.12 174 VAL A O 1
ATOM 1416 N N . VAL A 1 175 ? 27.946 0.839 -30.635 1.00 82.31 175 VAL A N 1
ATOM 1417 C CA . VAL A 1 175 ? 27.322 -0.321 -31.293 1.00 82.31 175 VAL A CA 1
ATOM 1418 C C . VAL A 1 175 ? 26.683 0.052 -32.631 1.00 82.31 175 VAL A C 1
ATOM 1420 O O . VAL A 1 175 ? 26.822 -0.688 -33.598 1.00 82.31 175 VAL A O 1
ATOM 1423 N N . SER A 1 176 ? 25.970 1.181 -32.701 1.00 79.94 176 SER A N 1
ATOM 1424 C CA . SER A 1 176 ? 25.167 1.543 -33.878 1.00 79.94 176 SER A CA 1
ATOM 1425 C C . SER A 1 176 ? 25.577 2.865 -34.529 1.00 79.94 176 SER A C 1
ATOM 1427 O O . SER A 1 176 ? 24.858 3.363 -35.391 1.00 79.94 176 SER A O 1
ATOM 1429 N N . GLY A 1 177 ? 26.677 3.488 -34.093 1.00 75.88 177 GLY A N 1
ATOM 1430 C CA . GLY A 1 177 ? 27.076 4.822 -34.561 1.00 75.88 177 GLY A CA 1
ATOM 1431 C C . GLY A 1 177 ? 26.205 5.968 -34.018 1.00 75.88 177 GLY A C 1
ATOM 1432 O O . GLY A 1 177 ? 26.374 7.118 -34.430 1.00 75.88 177 GLY A O 1
ATOM 1433 N N . GLY A 1 178 ? 25.291 5.685 -33.080 1.00 76.62 178 GLY A N 1
ATOM 1434 C CA . GLY A 1 178 ? 24.414 6.681 -32.463 1.00 76.62 178 GLY A CA 1
ATOM 1435 C C . GLY A 1 178 ? 23.106 6.936 -33.206 1.00 76.62 178 GLY A C 1
ATOM 1436 O O . GLY A 1 178 ? 22.677 6.160 -34.049 1.00 76.62 178 GLY A O 1
ATOM 1437 N N . GLN A 1 179 ? 22.472 8.075 -32.907 1.00 64.81 179 GLN A N 1
ATOM 1438 C CA . GLN A 1 179 ? 21.272 8.550 -33.616 1.00 64.81 179 GLN A CA 1
ATOM 1439 C C . GLN A 1 179 ? 21.572 9.059 -35.041 1.00 64.81 179 GLN A C 1
ATOM 1441 O O . GLN A 1 179 ? 20.657 9.483 -35.740 1.00 64.81 179 GLN A O 1
ATOM 1446 N N . GLY A 1 180 ? 22.839 9.056 -35.471 1.00 68.19 180 GLY A N 1
ATOM 1447 C CA . GLY A 1 180 ? 23.238 9.427 -36.831 1.00 68.19 180 GLY A CA 1
ATOM 1448 C C . GLY A 1 180 ? 23.154 10.921 -37.168 1.00 68.19 180 GLY A C 1
ATOM 1449 O O . GLY A 1 180 ? 23.376 11.289 -38.315 1.00 68.19 180 GLY A O 1
ATOM 1450 N N . PHE A 1 181 ? 22.858 11.809 -36.209 1.00 69.31 181 PHE A N 1
ATOM 1451 C CA . PHE A 1 181 ? 22.878 13.258 -36.436 1.00 69.31 181 PHE A CA 1
ATOM 1452 C C . PHE A 1 181 ? 23.503 14.019 -35.263 1.00 69.31 181 PHE A C 1
ATOM 1454 O O . PHE A 1 181 ? 23.203 13.771 -34.096 1.00 69.31 181 PHE A O 1
ATOM 1461 N N . LEU A 1 182 ? 24.366 14.983 -35.589 1.00 74.00 182 LEU A N 1
ATOM 1462 C CA . LEU A 1 182 ? 24.984 15.901 -34.638 1.00 74.00 182 LEU A CA 1
ATOM 1463 C C . LEU A 1 182 ? 24.285 17.262 -34.730 1.00 74.00 182 LEU A C 1
ATOM 1465 O O . LEU A 1 182 ? 24.290 17.880 -35.794 1.00 74.00 182 LEU A O 1
ATOM 1469 N N . SER A 1 183 ? 23.706 17.740 -33.627 1.00 86.00 183 SER A N 1
ATOM 1470 C CA . SER A 1 183 ? 23.078 19.065 -33.550 1.00 86.00 183 SER A CA 1
ATOM 1471 C C . SER A 1 183 ? 23.610 19.874 -32.371 1.00 86.00 183 SER A C 1
ATOM 1473 O O . SER A 1 183 ? 23.768 19.339 -31.273 1.00 86.00 183 SER A O 1
ATOM 1475 N N . CYS A 1 184 ? 23.860 21.168 -32.571 1.00 86.50 184 CYS A N 1
ATOM 1476 C CA . CYS A 1 184 ? 24.227 22.082 -31.493 1.00 86.50 184 CYS A CA 1
ATOM 1477 C C . CYS A 1 184 ? 22.999 22.833 -30.958 1.00 86.50 184 CYS A C 1
ATOM 1479 O O . CYS A 1 184 ? 22.027 23.044 -31.675 1.00 86.50 184 CYS A O 1
ATOM 1481 N N . SER A 1 185 ? 23.081 23.285 -29.706 1.00 87.06 185 SER A N 1
ATOM 1482 C CA . SER A 1 185 ? 22.063 24.136 -29.065 1.00 87.06 185 SER A CA 1
ATOM 1483 C C . SER A 1 185 ? 22.544 25.585 -28.917 1.00 87.06 185 SER A C 1
ATOM 1485 O O . SER A 1 185 ? 22.186 26.281 -27.965 1.00 87.06 185 SER A O 1
ATOM 1487 N N . CYS A 1 186 ? 23.444 26.029 -29.799 1.00 88.19 186 CYS A N 1
ATOM 1488 C CA . CYS A 1 186 ? 24.037 27.360 -29.717 1.00 88.19 186 CYS A CA 1
ATOM 1489 C C . CYS A 1 186 ? 22.982 28.445 -29.985 1.00 88.19 186 CYS A C 1
ATOM 1491 O O . CYS A 1 186 ? 22.182 28.334 -30.909 1.00 88.19 186 CYS A O 1
ATOM 1493 N N . LYS A 1 187 ? 23.009 29.517 -29.186 1.00 84.56 187 LYS A N 1
ATOM 1494 C CA . LYS A 1 187 ? 22.116 30.683 -29.335 1.00 84.56 187 LYS A CA 1
ATOM 1495 C C . LYS A 1 187 ? 22.742 31.835 -30.132 1.00 84.56 187 LYS A C 1
ATOM 1497 O O . LYS A 1 187 ? 22.098 32.848 -30.357 1.00 84.56 187 LYS A O 1
ATOM 1502 N N . SER A 1 188 ? 24.005 31.690 -30.521 1.00 79.38 188 SER A N 1
ATOM 1503 C CA . SER A 1 188 ? 24.802 32.681 -31.245 1.00 79.38 188 SER A CA 1
ATOM 1504 C C . SER A 1 188 ? 25.578 32.015 -32.387 1.00 79.38 188 SER A C 1
ATOM 1506 O O . SER A 1 188 ? 25.536 30.791 -32.549 1.00 79.38 188 SER A O 1
ATOM 1508 N N . SER A 1 189 ? 26.290 32.813 -33.186 1.00 84.38 189 SER A N 1
ATOM 1509 C CA . SER A 1 189 ? 27.068 32.347 -34.338 1.00 84.38 189 SER A CA 1
ATOM 1510 C C . SER A 1 189 ? 28.075 31.247 -33.967 1.00 84.38 189 SER A C 1
ATOM 1512 O O . SER A 1 189 ? 28.947 31.424 -33.116 1.00 84.38 189 SER A O 1
ATOM 1514 N N . CYS A 1 190 ? 27.972 30.091 -34.630 1.00 90.75 190 CYS A N 1
ATOM 1515 C CA . CYS A 1 190 ? 28.747 28.877 -34.348 1.00 90.75 190 CYS A CA 1
ATOM 1516 C C . CYS A 1 190 ? 30.196 28.916 -34.876 1.00 90.75 190 CYS A C 1
ATOM 1518 O O . CYS A 1 190 ? 30.587 28.058 -35.653 1.00 90.75 190 CYS A O 1
ATOM 1520 N N . GLN A 1 191 ? 30.997 29.896 -34.465 1.00 88.25 191 GLN A N 1
ATOM 1521 C CA . GLN A 1 191 ? 32.345 30.134 -35.020 1.00 88.25 191 GLN A CA 1
ATOM 1522 C C . GLN A 1 191 ? 33.494 29.601 -34.151 1.00 88.25 191 GLN A C 1
ATOM 1524 O O . GLN A 1 191 ? 34.660 29.698 -34.515 1.00 88.25 191 GLN A O 1
ATOM 1529 N N . THR A 1 192 ? 33.189 29.080 -32.964 1.00 89.25 192 THR A N 1
ATOM 1530 C CA . THR A 1 192 ? 34.203 28.624 -32.005 1.00 89.25 192 THR A CA 1
ATOM 1531 C C . THR A 1 192 ? 33.986 27.162 -31.651 1.00 89.25 192 THR A C 1
ATOM 1533 O O . THR A 1 192 ? 32.875 26.638 -31.769 1.00 89.25 192 THR A O 1
ATOM 1536 N N . LYS A 1 193 ? 35.022 26.509 -31.105 1.00 89.88 193 LYS A N 1
ATOM 1537 C CA . LYS A 1 193 ? 34.954 25.130 -30.577 1.00 89.88 193 LYS A CA 1
ATOM 1538 C C . LYS A 1 193 ? 33.959 24.949 -29.412 1.00 89.88 193 LYS A C 1
ATOM 1540 O O . LYS A 1 193 ? 33.804 23.836 -28.915 1.00 89.88 193 LYS A O 1
ATOM 1545 N N . ARG A 1 194 ? 33.270 26.017 -28.982 1.00 87.75 194 ARG A N 1
ATOM 1546 C CA . ARG A 1 194 ? 32.105 25.958 -28.084 1.00 87.75 194 ARG A CA 1
ATOM 1547 C C . ARG A 1 194 ? 30.878 25.351 -28.778 1.00 87.75 194 ARG A C 1
ATOM 1549 O O . ARG A 1 194 ? 30.042 24.752 -28.110 1.00 87.75 194 ARG A O 1
ATOM 1556 N N . CYS A 1 195 ? 30.765 25.479 -30.101 1.00 88.88 195 CYS A N 1
ATOM 1557 C CA . CYS A 1 195 ? 29.759 24.762 -30.877 1.00 88.88 195 CYS A CA 1
ATOM 1558 C C . CYS A 1 195 ? 30.213 23.319 -31.125 1.00 88.88 195 CYS A C 1
ATOM 1560 O O . CYS A 1 195 ? 31.317 23.088 -31.612 1.00 88.88 195 CYS A O 1
ATOM 1562 N N . VAL A 1 196 ? 29.342 22.350 -30.829 1.00 88.44 196 VAL A N 1
ATOM 1563 C CA . VAL A 1 196 ? 29.640 20.920 -31.002 1.00 88.44 196 VAL A CA 1
ATOM 1564 C C . VAL A 1 196 ? 29.806 20.555 -32.483 1.00 88.44 196 VAL A C 1
ATOM 1566 O O . VAL A 1 196 ? 30.728 19.820 -32.817 1.00 88.44 196 VAL A O 1
ATOM 1569 N N . CYS A 1 197 ? 28.980 21.119 -33.373 1.00 89.44 197 CYS A N 1
ATOM 1570 C CA . CYS A 1 197 ? 29.101 20.923 -34.823 1.00 89.44 197 CYS A CA 1
ATOM 1571 C C . CYS A 1 197 ? 30.438 21.472 -35.339 1.00 89.44 197 CYS A C 1
ATOM 1573 O O . CYS A 1 197 ? 31.206 20.740 -35.953 1.00 89.44 197 CYS A O 1
ATOM 1575 N N . PHE A 1 198 ? 30.770 22.721 -34.992 1.00 90.62 198 PHE A N 1
ATOM 1576 C CA . PHE A 1 198 ? 32.028 23.356 -35.397 1.00 90.62 198 PHE A CA 1
ATOM 1577 C C . PHE A 1 198 ? 33.255 22.624 -34.834 1.00 90.62 198 PHE A C 1
ATOM 1579 O O . PHE A 1 198 ? 34.237 22.413 -35.537 1.00 90.62 198 PHE A O 1
ATOM 1586 N N . LYS A 1 199 ? 33.196 22.180 -33.571 1.00 91.94 199 LYS A N 1
ATOM 1587 C CA . LYS A 1 199 ? 34.260 21.388 -32.935 1.00 91.94 199 LYS A C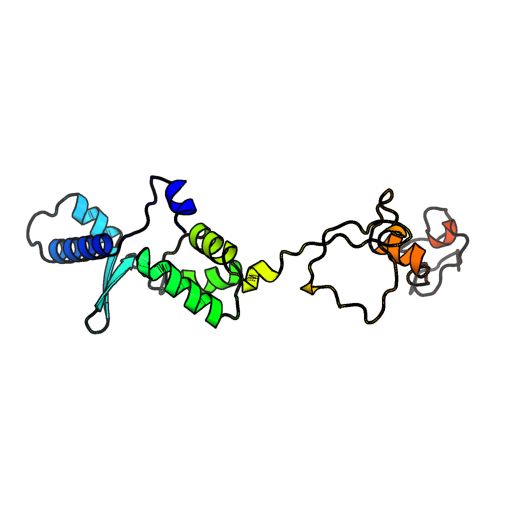A 1
ATOM 1588 C C . LYS A 1 199 ? 34.489 20.048 -33.640 1.00 91.94 199 LYS A C 1
ATOM 1590 O O . LYS A 1 199 ? 35.626 19.594 -33.695 1.00 91.94 199 LYS A O 1
ATOM 1595 N N . ALA A 1 200 ? 33.423 19.431 -34.143 1.00 86.50 200 ALA A N 1
ATOM 1596 C CA . ALA A 1 200 ? 33.475 18.191 -34.910 1.00 86.50 200 ALA A CA 1
ATOM 1597 C C . ALA A 1 200 ? 33.754 18.415 -36.409 1.00 86.50 200 ALA A C 1
ATOM 1599 O O . ALA A 1 200 ? 33.671 17.464 -37.178 1.00 86.50 200 ALA A O 1
ATOM 1600 N N . SER A 1 201 ? 34.052 19.651 -36.832 1.00 86.75 201 SER A N 1
ATOM 1601 C CA . SER A 1 201 ? 34.246 20.030 -38.239 1.00 86.75 201 SER A CA 1
ATOM 1602 C C . SER A 1 201 ? 33.046 19.696 -39.143 1.00 86.75 201 SER A C 1
ATOM 1604 O O . SER A 1 201 ? 33.210 19.407 -40.324 1.00 86.75 201 SER A O 1
ATOM 1606 N N . ILE A 1 202 ? 31.827 19.746 -38.593 1.00 86.69 202 ILE A N 1
ATOM 1607 C CA . ILE A 1 202 ? 30.561 19.500 -39.297 1.00 86.69 202 ILE A CA 1
ATOM 1608 C C . ILE A 1 202 ? 29.756 20.807 -39.374 1.00 86.69 202 ILE A C 1
ATOM 1610 O O . ILE A 1 202 ? 29.652 21.561 -38.399 1.00 86.69 202 ILE A O 1
ATOM 1614 N N . LYS A 1 203 ? 29.140 21.064 -40.533 1.00 88.56 203 LYS A N 1
ATOM 1615 C CA . LYS A 1 203 ? 28.223 22.193 -40.744 1.00 88.56 203 LYS A CA 1
ATOM 1616 C C . LYS A 1 203 ? 26.913 22.002 -39.970 1.00 88.56 203 LYS A C 1
ATOM 1618 O O . LYS A 1 203 ? 26.330 20.919 -39.956 1.00 88.56 203 LYS A O 1
ATOM 1623 N N . CYS A 1 204 ? 26.439 23.057 -39.313 1.00 88.50 204 CYS A N 1
ATOM 1624 C CA . CYS A 1 204 ? 25.139 23.085 -38.651 1.00 88.50 204 CYS A CA 1
ATOM 1625 C C . CYS A 1 204 ? 24.019 22.988 -39.694 1.00 88.50 204 CYS A C 1
ATOM 1627 O O . CYS A 1 204 ? 23.972 23.766 -40.642 1.00 88.50 204 CYS A O 1
ATOM 1629 N N . ASN A 1 205 ? 23.068 22.086 -39.472 1.00 84.25 205 ASN A N 1
ATOM 1630 C CA . ASN A 1 205 ? 21.882 21.944 -40.315 1.00 84.25 205 ASN A CA 1
ATOM 1631 C C . ASN A 1 205 ? 20.645 22.586 -39.655 1.00 84.25 205 ASN A C 1
ATOM 1633 O O . ASN A 1 205 ? 20.728 23.195 -38.583 1.00 84.25 205 ASN A O 1
ATOM 1637 N N . SER A 1 206 ? 19.483 22.444 -40.295 1.00 83.75 206 SER A N 1
ATOM 1638 C CA . SER A 1 206 ? 18.207 22.995 -39.818 1.00 83.75 206 SER A CA 1
ATOM 1639 C C . SER A 1 206 ? 17.783 22.494 -38.430 1.00 83.75 206 SER A C 1
ATOM 1641 O O . SER A 1 206 ? 17.041 23.192 -37.751 1.00 83.75 206 SER A O 1
ATOM 1643 N N . ARG A 1 207 ? 18.288 21.347 -37.947 1.00 82.81 207 ARG A N 1
ATOM 1644 C CA . ARG A 1 207 ? 18.013 20.859 -36.581 1.00 82.81 207 ARG A CA 1
ATOM 1645 C C . ARG A 1 207 ? 18.791 21.605 -35.496 1.00 82.81 207 ARG A C 1
ATOM 1647 O O . ARG A 1 207 ? 18.410 21.529 -34.333 1.00 82.81 207 ARG A O 1
ATOM 1654 N N . CYS A 1 208 ? 19.871 22.306 -35.848 1.00 85.62 208 CYS A N 1
ATOM 1655 C CA . CYS A 1 208 ? 20.617 23.143 -34.904 1.00 85.62 208 CYS A CA 1
ATOM 1656 C C . CYS A 1 208 ? 19.925 24.493 -34.681 1.00 85.62 208 CYS A C 1
ATOM 1658 O O . CYS A 1 208 ? 19.875 25.006 -33.565 1.00 85.62 208 CYS A O 1
ATOM 1660 N N . HIS A 1 209 ? 19.409 25.086 -35.761 1.00 84.38 209 HIS A N 1
ATOM 1661 C CA . HIS A 1 209 ? 18.840 26.429 -35.747 1.00 84.38 209 HIS A CA 1
ATOM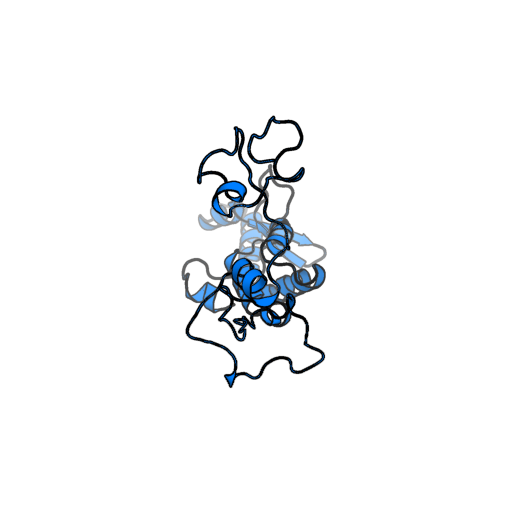 1662 C C . HIS A 1 209 ? 17.651 26.513 -36.706 1.00 84.38 209 HIS A C 1
ATOM 1664 O O . HIS A 1 209 ? 17.819 26.325 -37.910 1.00 84.38 209 HIS A O 1
ATOM 1670 N N . ASN A 1 210 ? 16.478 26.870 -36.175 1.00 73.25 210 ASN A N 1
ATOM 1671 C CA . ASN A 1 210 ? 15.273 27.085 -36.982 1.00 73.25 210 ASN A CA 1
ATOM 1672 C C . ASN A 1 210 ? 15.261 28.457 -37.682 1.00 73.25 210 ASN A C 1
ATOM 1674 O O . ASN A 1 210 ? 14.892 28.535 -38.847 1.00 73.25 210 ASN A O 1
ATOM 1678 N N . SER A 1 211 ? 15.667 29.534 -36.997 1.00 67.75 211 SER A N 1
ATOM 1679 C CA . SER A 1 211 ? 15.480 30.919 -37.480 1.00 67.75 211 SER A CA 1
ATOM 1680 C C . SER A 1 211 ? 16.652 31.877 -37.210 1.00 67.75 211 SER A C 1
ATOM 1682 O O . SER A 1 211 ? 16.637 33.009 -37.682 1.00 67.75 211 SER A O 1
ATOM 1684 N N . PHE A 1 212 ? 17.694 31.442 -36.495 1.00 70.81 212 PHE A N 1
ATOM 1685 C CA . PHE A 1 212 ? 18.881 32.263 -36.224 1.00 70.81 212 PHE A CA 1
ATOM 1686 C C . PHE A 1 212 ? 19.910 32.181 -37.359 1.00 70.81 212 PHE A C 1
ATOM 1688 O O . PHE A 1 212 ? 20.146 31.115 -37.935 1.00 70.81 212 PHE A O 1
ATOM 1695 N N . THR A 1 213 ? 20.583 33.298 -37.641 1.00 76.94 213 THR A N 1
ATOM 1696 C CA . THR A 1 213 ? 21.720 33.343 -38.567 1.00 76.94 213 THR A CA 1
ATOM 1697 C C . THR A 1 213 ? 22.908 32.591 -37.965 1.00 76.94 213 THR A C 1
ATOM 1699 O O . THR A 1 213 ? 23.447 32.988 -36.932 1.00 76.94 213 THR A O 1
ATOM 1702 N N . CYS A 1 214 ? 23.322 31.496 -38.602 1.00 85.50 214 CYS A N 1
ATOM 1703 C CA . CYS A 1 214 ? 24.457 30.683 -38.173 1.00 85.50 214 CYS A CA 1
ATOM 1704 C C . CYS A 1 214 ? 25.593 30.784 -39.192 1.00 85.50 214 CYS A C 1
ATOM 1706 O O . CYS A 1 214 ? 25.385 30.518 -40.370 1.00 85.50 214 CYS A O 1
ATOM 1708 N N . SER A 1 215 ? 26.796 31.133 -38.730 1.00 85.81 215 SER A N 1
ATOM 1709 C CA . SER A 1 215 ? 27.987 31.245 -39.588 1.00 85.81 215 SER A CA 1
ATOM 1710 C C . SER A 1 215 ? 28.657 29.908 -39.925 1.00 85.81 215 SER A C 1
ATOM 1712 O O . SER A 1 215 ? 29.560 29.888 -40.748 1.00 85.81 215 SER A O 1
ATOM 1714 N N . ASN A 1 216 ? 28.250 28.803 -39.293 1.00 85.69 216 ASN A N 1
ATOM 1715 C CA . ASN A 1 216 ? 28.755 27.456 -39.582 1.00 85.69 216 ASN A CA 1
ATOM 1716 C C . ASN A 1 216 ? 27.645 26.629 -40.231 1.00 85.69 216 ASN A C 1
ATOM 1718 O O . ASN A 1 216 ? 27.195 25.655 -39.638 1.00 85.69 216 ASN A O 1
ATOM 1722 N N . LYS A 1 217 ? 27.144 27.073 -41.383 1.00 79.31 217 LYS A N 1
ATOM 1723 C CA . LYS A 1 217 ? 26.094 26.400 -42.161 1.00 79.31 217 LYS A CA 1
ATOM 1724 C C . LYS A 1 217 ? 26.669 25.741 -43.409 1.00 79.31 217 LYS A C 1
ATOM 1726 O O . LYS A 1 217 ? 27.703 26.217 -43.936 1.00 79.31 217 LYS A O 1
#

Sequence (217 aa):
MDRYYLDKPGKKPYMAEKIESIIVEINEAKSTKGAKKRRDYYILQKYDVLTVAEKKYLIHKKKEDKEDIMYIVSYEDLFEKLSAYHIRTGHGGMGKMRAVLSKQYSIPRPAIETFLSVCATCNKKNEMYIVGTTHGLIKGWFNSGNMQHATANFILAEQVNKQKELTLRETVQVVSGGQGFLSCSCKSSCQTKRCVCFKASIKCNSRCHNSFTCSNK

Solvent-accessible surface area (backbone atoms only — not comparable to full-atom values): 13192 Å² total; per-residue (Å²): 114,63,69,68,45,67,79,34,84,89,60,65,73,44,45,60,70,58,50,52,51,50,51,51,53,50,56,51,59,70,65,56,89,64,90,75,55,79,64,44,58,56,47,66,66,51,35,41,77,47,72,56,95,88,49,77,42,51,26,51,45,80,51,96,93,46,92,60,62,35,34,61,63,30,56,82,54,42,59,58,54,51,48,54,53,28,58,74,56,70,66,41,54,71,70,56,45,46,70,57,40,68,48,42,37,70,69,60,68,68,61,54,51,52,52,55,76,67,33,62,81,69,50,68,55,68,57,67,40,72,54,71,35,72,84,14,27,40,65,65,77,41,40,59,91,84,56,76,87,71,96,62,90,87,75,59,83,85,56,36,32,82,91,37,78,30,48,67,69,55,45,40,33,74,76,64,65,40,92,79,73,83,67,34,88,65,93,60,61,37,81,45,74,85,26,58,27,46,56,69,75,40,66,46,51,69,86,31,43,89,82,65,83,56,79,36,94